Protein AF-A0A7J7EKD9-F1 (afdb_monomer_lite)

Sequence (212 aa):
MSENLDKSNINEAGKSKSNDSEQGLEDTVEGSEEALQKKIKSGSPSTQRVQRPHSSPPRFVTVEELLETAKGVTNMALAHEIVVNGNFRIKPVELPEDSLEKRVKDIVHKAFWDCLSVQLSEDPPAYDHAIRLLGEIKETLLSFLLPGHTRLRNQIREVLDLDLIKQEAEHGALDISKLAEFIIGMMGTLCAPARDEEVKKLKDIKEIVPLF

Organism: Diceros bicornis minor (NCBI:txid77932)

Secondary structure (DSSP, 8-state):
---------------------------------------------------PPPPPPPPP--HHHHHHHHHHHHHHHHHHHHHH-TT---------TT-HHHHHHHHHHHHHHHHHHHHHHSSSPP-HHHHHHHHHHHHHHHHTS-TT-HHHHHHHHHHT-HHHHHHHHHTT---HHHHHHHHHHHHHHHS-GGGHHHHHHHTT--SHHHH-

pLDDT: mean 77.13, std 23.57, range [28.72, 96.69]

Radius of gyration: 36.69 Å; chains: 1; bounding box: 91×67×100 Å

InterPro domains:
  IPR008862 T-complex 11 [PF05794] (78-211)
  IPR008862 T-complex 11 [PTHR12832] (15-212)

Foldseek 3Di:
DDDDDDDDYDDDDDDDDDDDDDDDDDDDDDDDDDDDDDDYDDDDDDDPPPPDPDDDDDDDDDPVNVVVVVVVVVVVVVVCCVVVPPPDDDDPPDDDPPDPVVVVVVVVVVVLLVVQVVQCPDVVHDCVSVLVVLVVLLVVLVVLDDPPPVVLNVVSCVLSVSVVQVVCSVVVNHDLLVSLVVSLVSCCVRDDPVCNVVSVVLNVDDDNSVSD

Structure (mmCIF, N/CA/C/O backbone):
data_AF-A0A7J7EKD9-F1
#
_entry.id   AF-A0A7J7EKD9-F1
#
loop_
_atom_site.group_PDB
_atom_site.id
_atom_site.type_symbol
_atom_site.label_atom_id
_atom_site.label_alt_id
_atom_site.label_comp_id
_atom_site.label_asym_id
_atom_site.label_entity_id
_atom_site.label_seq_id
_atom_site.pdbx_PDB_ins_code
_atom_site.Cartn_x
_atom_site.Cartn_y
_atom_site.Cartn_z
_atom_site.occupancy
_atom_site.B_iso_or_equiv
_atom_site.auth_seq_id
_atom_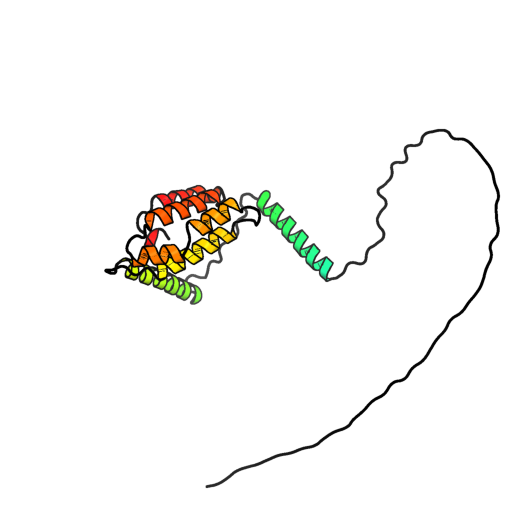site.auth_comp_id
_atom_site.auth_asym_id
_atom_site.auth_atom_id
_atom_site.pdbx_PDB_model_num
ATOM 1 N N . MET A 1 1 ? 33.365 -40.273 47.834 1.00 40.12 1 MET A N 1
ATOM 2 C CA . MET A 1 1 ? 33.999 -40.996 46.717 1.00 40.12 1 MET A CA 1
ATOM 3 C C . MET A 1 1 ? 34.045 -39.984 45.577 1.00 40.12 1 MET A C 1
ATOM 5 O O . MET A 1 1 ? 32.980 -39.648 45.086 1.00 40.12 1 MET A O 1
ATOM 9 N N . SER A 1 2 ? 35.113 -39.184 45.436 1.00 40.28 2 SER A N 1
ATOM 10 C CA . SER A 1 2 ? 36.437 -39.573 44.876 1.00 40.28 2 SER A CA 1
ATOM 11 C C . SER A 1 2 ? 36.253 -39.943 43.395 1.00 40.28 2 SER A C 1
ATOM 13 O O . SER A 1 2 ? 35.393 -40.775 43.142 1.00 40.28 2 SER A O 1
ATOM 15 N N . GLU A 1 3 ? 36.890 -39.397 42.355 1.00 37.62 3 GLU A N 1
ATOM 16 C CA . GLU A 1 3 ? 38.073 -38.551 42.064 1.00 37.62 3 GLU A CA 1
ATOM 17 C C . GLU A 1 3 ? 37.786 -37.869 40.690 1.00 37.62 3 GLU A C 1
ATOM 19 O O . GLU A 1 3 ? 37.015 -38.416 39.909 1.00 37.62 3 GLU A O 1
ATOM 24 N N . ASN A 1 4 ? 38.130 -36.616 40.358 1.00 33.62 4 ASN A N 1
ATOM 25 C CA . ASN A 1 4 ? 39.427 -35.970 40.068 1.00 33.62 4 ASN A CA 1
ATOM 26 C C . ASN A 1 4 ? 40.348 -36.628 39.015 1.00 33.62 4 ASN A C 1
ATOM 28 O O . ASN A 1 4 ? 40.820 -37.740 39.208 1.00 33.62 4 ASN A O 1
ATOM 32 N N . LEU A 1 5 ? 40.668 -35.842 37.974 1.00 41.47 5 LEU A N 1
ATOM 33 C CA . LEU A 1 5 ? 41.885 -35.802 37.131 1.00 41.47 5 LEU A CA 1
ATOM 34 C C . LEU A 1 5 ? 41.740 -34.515 36.279 1.00 41.47 5 LEU A C 1
ATOM 36 O O . LEU A 1 5 ? 40.974 -34.497 35.322 1.00 41.47 5 LEU A O 1
ATOM 40 N N . ASP A 1 6 ? 42.101 -33.322 36.768 1.00 36.47 6 ASP A N 1
ATOM 41 C CA . ASP A 1 6 ? 43.445 -32.707 36.869 1.00 36.47 6 ASP A CA 1
ATOM 42 C C . ASP A 1 6 ? 44.226 -32.742 35.534 1.00 36.47 6 ASP A C 1
ATOM 44 O O . ASP A 1 6 ? 44.535 -33.814 35.028 1.00 36.47 6 ASP A O 1
ATOM 48 N N . LYS A 1 7 ? 44.361 -31.576 34.867 1.00 40.28 7 LYS A N 1
ATOM 49 C CA . LYS A 1 7 ? 45.586 -30.728 34.769 1.00 40.28 7 LYS A CA 1
ATOM 50 C C . LYS A 1 7 ? 46.610 -31.270 33.754 1.00 40.28 7 LYS A C 1
ATOM 52 O O . LYS A 1 7 ? 46.793 -32.464 33.642 1.00 40.28 7 LYS A O 1
ATOM 57 N N . SER A 1 8 ? 47.411 -30.502 33.022 1.00 36.59 8 SER A N 1
ATOM 58 C CA . SER A 1 8 ? 47.594 -29.071 32.766 1.00 36.59 8 SER A CA 1
ATOM 59 C C . SER A 1 8 ? 48.833 -28.950 31.854 1.00 36.59 8 SER A C 1
ATOM 61 O O . SER A 1 8 ? 49.678 -29.840 31.886 1.00 36.59 8 SER A O 1
ATOM 63 N N . ASN A 1 9 ? 49.001 -27.777 31.236 1.00 32.03 9 ASN A N 1
ATOM 64 C CA . ASN A 1 9 ? 50.252 -26.996 31.192 1.00 32.03 9 ASN A CA 1
ATOM 65 C C . ASN A 1 9 ? 51.214 -26.977 29.973 1.00 32.03 9 ASN A C 1
ATOM 67 O O . ASN A 1 9 ? 51.875 -27.967 29.695 1.00 32.03 9 ASN A O 1
ATOM 71 N N . ILE A 1 10 ? 51.366 -25.726 29.465 1.00 36.59 10 ILE A N 1
ATOM 72 C CA . ILE A 1 10 ? 52.585 -24.905 29.165 1.00 36.59 10 ILE A CA 1
ATOM 73 C C . ILE A 1 10 ? 53.443 -25.439 27.963 1.00 36.59 10 ILE A C 1
ATOM 75 O O . ILE A 1 10 ? 53.332 -26.604 27.616 1.00 36.59 10 ILE A O 1
ATOM 79 N N . ASN A 1 11 ? 54.247 -24.713 27.156 1.00 31.08 11 ASN A N 1
ATOM 80 C CA . ASN A 1 11 ? 55.050 -23.479 27.267 1.00 31.08 11 ASN A CA 1
ATOM 81 C C . ASN A 1 11 ? 55.311 -22.883 25.846 1.00 31.08 11 ASN A C 1
ATOM 83 O O . ASN A 1 11 ? 55.391 -23.635 24.883 1.00 31.08 11 ASN A O 1
ATOM 87 N N . GLU A 1 12 ? 55.249 -21.558 25.639 1.00 31.33 12 GLU A N 1
ATOM 88 C CA . GLU A 1 12 ? 56.347 -20.548 25.526 1.00 31.33 12 GLU A CA 1
ATOM 89 C C . GLU A 1 12 ? 57.014 -20.294 24.146 1.00 31.33 12 GLU A C 1
ATOM 91 O O . GLU A 1 12 ? 57.675 -21.150 23.578 1.00 31.33 12 GLU A O 1
ATOM 96 N N . ALA A 1 13 ? 56.901 -19.020 23.729 1.00 31.06 13 ALA A N 1
ATOM 97 C CA . ALA A 1 13 ? 57.957 -18.035 23.410 1.00 31.06 13 ALA A CA 1
ATOM 98 C C . ALA A 1 13 ? 58.985 -18.218 22.259 1.00 31.06 13 ALA A C 1
ATOM 100 O O . ALA A 1 13 ? 59.696 -19.209 22.156 1.00 31.06 13 ALA A O 1
ATOM 101 N N . GLY A 1 14 ? 59.189 -17.115 21.508 1.00 29.94 14 GLY A N 1
ATOM 102 C CA . GLY A 1 14 ? 60.370 -16.833 20.660 1.00 29.94 14 GLY A CA 1
ATOM 103 C C . GLY A 1 14 ? 60.021 -16.040 19.381 1.00 29.94 14 GLY A C 1
ATOM 104 O O . GLY A 1 14 ? 59.579 -16.643 18.420 1.00 29.94 14 GLY A O 1
ATOM 105 N N . LYS A 1 15 ? 59.923 -14.698 19.350 1.00 31.83 15 LYS A N 1
ATOM 106 C CA . LYS A 1 15 ? 60.941 -13.611 19.309 1.00 31.83 15 LYS A CA 1
ATOM 107 C C . LYS A 1 15 ? 61.485 -13.247 17.896 1.00 31.83 15 LYS A C 1
ATOM 109 O O . LYS A 1 15 ? 62.175 -14.034 17.269 1.00 31.83 15 LYS A O 1
ATOM 114 N N . SER A 1 16 ? 61.283 -11.960 17.549 1.00 32.53 16 SER A N 1
ATOM 115 C CA . SER A 1 16 ? 62.164 -10.991 16.830 1.00 32.53 16 SER A CA 1
ATOM 116 C C . SER A 1 16 ? 62.474 -11.060 15.316 1.00 32.53 16 SER A C 1
ATOM 118 O O . SER A 1 16 ? 62.971 -12.070 14.851 1.00 32.53 16 SER A O 1
ATOM 120 N N . LYS A 1 17 ? 62.280 -9.881 14.660 1.00 33.12 17 LYS A N 1
ATOM 121 C CA . LYS A 1 17 ? 63.136 -9.055 13.734 1.00 33.12 17 LYS A CA 1
ATOM 122 C C . LYS A 1 17 ? 64.070 -9.796 12.738 1.00 33.12 17 LYS A C 1
ATOM 124 O O . LYS A 1 17 ? 64.693 -10.761 13.129 1.00 33.12 17 LYS A O 1
ATOM 129 N N . SER A 1 18 ? 64.303 -9.374 11.485 1.00 31.16 18 SER A N 1
ATOM 130 C CA . SER A 1 18 ? 64.813 -8.073 10.991 1.00 31.16 18 SER A CA 1
ATOM 131 C C . SER A 1 18 ? 64.941 -8.056 9.443 1.00 31.16 18 SER A C 1
ATOM 133 O O . SER A 1 18 ? 64.842 -9.101 8.811 1.00 31.16 18 SER A O 1
ATOM 135 N N . ASN A 1 19 ? 65.210 -6.860 8.897 1.00 30.92 19 ASN A N 1
ATOM 136 C CA . ASN A 1 19 ? 65.489 -6.446 7.504 1.00 30.92 19 ASN A CA 1
ATOM 137 C C . ASN A 1 19 ? 66.641 -7.167 6.760 1.00 30.92 19 ASN A C 1
ATOM 139 O O . ASN A 1 19 ? 67.585 -7.591 7.419 1.00 30.92 19 ASN A O 1
ATOM 143 N N . ASP A 1 20 ? 66.608 -7.123 5.415 1.00 29.02 20 ASP A N 1
ATOM 144 C CA . ASP A 1 20 ? 67.696 -6.715 4.477 1.00 29.02 20 ASP A CA 1
ATOM 145 C C . ASP A 1 20 ? 67.090 -6.637 3.044 1.00 29.02 20 ASP A C 1
ATOM 147 O O . ASP A 1 20 ? 66.303 -7.519 2.710 1.00 29.02 20 ASP A O 1
ATOM 151 N N . SER A 1 21 ? 67.133 -5.577 2.218 1.00 35.28 21 SER A N 1
ATOM 152 C CA . SER A 1 21 ? 68.174 -4.699 1.623 1.00 35.28 21 SER A CA 1
ATOM 153 C C . SER A 1 21 ? 68.573 -5.111 0.192 1.00 35.28 21 SER A C 1
ATOM 155 O O . SER A 1 21 ? 68.681 -6.295 -0.103 1.00 35.28 21 SER A O 1
ATOM 157 N N . GLU A 1 22 ? 68.864 -4.076 -0.621 1.00 34.31 22 GLU A N 1
ATOM 158 C CA . GLU A 1 22 ? 69.675 -4.058 -1.865 1.00 34.31 22 GLU A CA 1
ATOM 159 C C . GLU A 1 22 ? 68.960 -4.443 -3.181 1.00 34.31 22 GLU A C 1
ATOM 161 O O . GLU A 1 22 ? 68.153 -5.361 -3.204 1.00 34.31 22 GLU A O 1
ATOM 166 N N . GLN A 1 23 ? 69.143 -3.821 -4.355 1.00 30.64 23 GLN A N 1
ATOM 167 C CA . GLN A 1 23 ? 69.986 -2.756 -4.949 1.00 30.64 23 GLN A CA 1
ATOM 168 C C . GLN A 1 23 ? 69.248 -2.391 -6.277 1.00 30.64 23 GLN A C 1
ATOM 170 O O . GLN A 1 23 ? 68.613 -3.256 -6.872 1.00 30.64 23 GLN A O 1
ATOM 175 N N . GLY A 1 24 ? 69.113 -1.145 -6.745 1.00 28.72 24 GLY A N 1
ATOM 176 C CA . GLY A 1 24 ? 70.176 -0.277 -7.253 1.00 28.72 24 GLY A CA 1
ATOM 177 C C . GLY A 1 24 ? 70.621 -0.718 -8.653 1.00 28.72 24 GLY A C 1
ATOM 178 O O . GLY A 1 24 ? 71.345 -1.693 -8.718 1.00 28.72 24 GLY A O 1
ATOM 179 N N . LEU A 1 25 ? 70.213 -0.021 -9.726 1.00 33.25 25 LEU A N 1
ATOM 180 C CA . LEU A 1 25 ? 70.956 0.111 -10.996 1.00 33.25 25 LEU A CA 1
ATOM 181 C C . LEU A 1 25 ? 70.356 1.267 -11.824 1.00 33.25 25 LEU A C 1
ATOM 183 O O . LEU A 1 25 ? 69.291 1.150 -12.432 1.00 33.25 25 LEU A O 1
ATOM 187 N N . GLU A 1 26 ? 71.060 2.393 -11.788 1.00 31.80 26 GLU A N 1
ATOM 188 C CA . GLU A 1 26 ? 70.970 3.509 -12.726 1.00 31.80 26 GLU A CA 1
ATOM 189 C C . GLU A 1 26 ? 71.880 3.194 -13.921 1.00 31.80 26 GLU A C 1
ATOM 191 O O . GLU A 1 26 ? 72.957 2.635 -13.718 1.00 31.80 26 GLU A O 1
ATOM 196 N N . ASP A 1 27 ? 71.491 3.579 -15.139 1.00 30.27 27 ASP A N 1
ATOM 197 C CA . ASP A 1 27 ? 72.474 3.817 -16.197 1.00 30.27 27 ASP A CA 1
ATOM 198 C C . ASP A 1 27 ? 72.019 4.956 -17.124 1.00 30.27 27 ASP A C 1
ATOM 200 O O . ASP A 1 27 ? 70.930 4.963 -17.704 1.00 30.27 27 ASP A O 1
ATOM 204 N N . THR A 1 28 ? 72.882 5.961 -17.172 1.00 32.41 28 THR A N 1
ATOM 205 C CA . THR A 1 28 ? 72.884 7.216 -17.930 1.00 32.41 28 THR A CA 1
ATOM 206 C C . THR A 1 28 ? 73.384 7.021 -19.359 1.00 32.41 28 THR A C 1
ATOM 208 O O . THR A 1 28 ? 74.424 6.397 -19.503 1.00 32.41 28 THR A O 1
ATOM 211 N N . VAL A 1 29 ? 72.792 7.683 -20.371 1.00 34.22 29 VAL A N 1
ATOM 212 C CA . VAL A 1 29 ? 73.542 8.256 -21.521 1.00 34.22 29 VAL A CA 1
ATOM 213 C C . VAL A 1 29 ? 72.838 9.511 -22.075 1.00 34.22 29 VAL A C 1
ATOM 215 O O . VAL A 1 29 ? 71.636 9.520 -22.331 1.00 34.22 29 VAL A O 1
ATOM 218 N N . GLU A 1 30 ? 73.647 10.558 -22.245 1.00 30.45 30 GLU A N 1
ATOM 219 C CA . GLU A 1 30 ? 73.411 11.911 -22.768 1.00 30.45 30 GLU A CA 1
ATOM 220 C C . GLU A 1 30 ? 72.980 12.023 -24.249 1.00 30.45 30 GLU A C 1
ATOM 222 O O . GLU A 1 30 ? 73.442 11.281 -25.110 1.00 30.45 30 GLU A O 1
ATOM 227 N N . GLY A 1 31 ? 72.196 13.073 -24.543 1.00 29.14 31 GLY A N 1
ATOM 228 C CA . GLY A 1 31 ? 72.645 14.231 -25.342 1.00 29.14 31 GLY A CA 1
ATOM 229 C C . GLY A 1 31 ? 72.720 14.157 -26.879 1.00 29.14 31 GLY A C 1
ATOM 230 O O . GLY A 1 31 ? 73.654 13.597 -27.442 1.00 29.14 31 GLY A O 1
ATOM 231 N N . SER A 1 32 ? 71.844 14.912 -27.561 1.00 31.88 32 SER A N 1
ATOM 232 C CA . SER A 1 32 ? 72.237 15.845 -28.644 1.00 31.88 32 SER A CA 1
ATOM 233 C C . SER A 1 32 ? 71.064 16.712 -29.114 1.00 31.88 32 SER A C 1
ATOM 235 O O . SER A 1 32 ? 70.044 16.206 -29.581 1.00 31.88 32 SER A O 1
ATOM 237 N N . GLU A 1 33 ? 71.244 18.029 -29.015 1.00 38.91 33 GLU A N 1
ATOM 238 C CA . GLU A 1 33 ? 70.524 19.035 -29.797 1.00 38.91 33 GLU A CA 1
ATOM 239 C C . GLU A 1 33 ? 71.137 19.118 -31.202 1.00 38.91 33 GLU A C 1
ATOM 241 O O . GLU A 1 33 ? 72.357 19.113 -31.313 1.00 38.91 3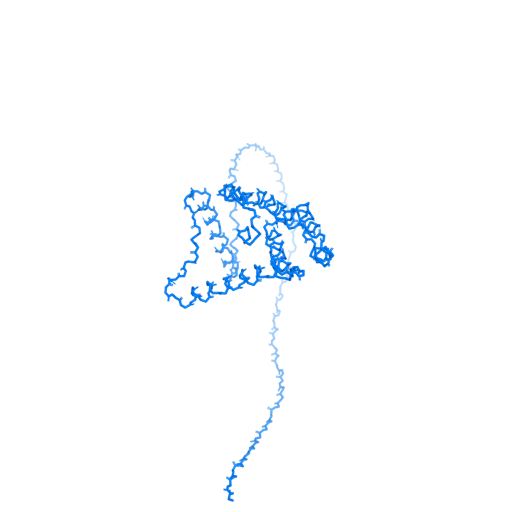3 GLU A O 1
ATOM 246 N N . GLU A 1 34 ? 70.333 19.295 -32.256 1.00 32.12 34 GLU A N 1
ATOM 247 C CA . GLU A 1 34 ? 70.726 20.169 -33.369 1.00 32.12 34 GLU A CA 1
ATOM 248 C C . GLU A 1 34 ? 69.546 20.563 -34.270 1.00 32.12 34 GLU A C 1
ATOM 250 O O . GLU A 1 34 ? 68.492 19.929 -34.329 1.00 32.12 34 GLU A O 1
ATOM 255 N N . ALA A 1 35 ? 69.735 21.701 -34.926 1.00 33.25 35 ALA A N 1
ATOM 256 C CA . ALA A 1 35 ? 68.723 22.613 -35.413 1.00 33.25 35 ALA A CA 1
ATOM 257 C C . ALA A 1 35 ? 68.423 22.494 -36.925 1.00 33.25 35 ALA A C 1
ATOM 259 O O . ALA A 1 35 ? 69.280 22.139 -37.723 1.00 33.25 35 ALA A O 1
ATOM 260 N N . LEU A 1 36 ? 67.216 22.948 -37.299 1.00 38.25 36 LEU A N 1
ATOM 261 C CA . LEU A 1 36 ? 66.836 23.666 -38.536 1.00 38.25 36 LEU A CA 1
ATOM 262 C C . LEU A 1 36 ? 67.214 23.091 -39.924 1.00 38.25 36 LEU A C 1
ATOM 264 O O . LEU A 1 36 ? 68.364 23.158 -40.334 1.00 38.25 36 LEU A O 1
ATOM 268 N N . GLN A 1 37 ? 66.195 22.821 -40.760 1.00 33.53 37 GLN A N 1
ATOM 269 C CA . GLN A 1 37 ? 66.035 23.355 -42.140 1.00 33.53 37 GLN A CA 1
ATOM 270 C C . GLN A 1 37 ? 64.703 22.848 -42.752 1.00 33.53 37 GLN A C 1
ATOM 272 O O . GLN A 1 37 ? 64.436 21.658 -42.741 1.00 33.53 37 GLN A O 1
ATOM 277 N N . LYS A 1 38 ? 63.709 23.673 -43.118 1.00 40.53 38 LYS A N 1
ATOM 278 C CA . LYS A 1 38 ? 63.562 24.660 -44.217 1.00 40.53 38 LYS A CA 1
ATOM 279 C C . LYS A 1 38 ? 62.709 24.092 -45.379 1.00 40.53 38 LYS A C 1
ATOM 281 O O . LYS A 1 38 ? 63.127 23.188 -46.082 1.00 40.53 38 LYS A O 1
ATOM 286 N N . LYS A 1 39 ? 61.618 24.821 -45.674 1.00 37.00 39 LYS A N 1
ATOM 287 C CA . LYS A 1 39 ? 61.118 25.222 -47.015 1.00 37.00 39 LYS A CA 1
ATOM 288 C C . LYS A 1 39 ? 59.866 24.533 -47.641 1.00 37.00 39 LYS A C 1
ATOM 290 O O . LYS A 1 39 ? 59.976 23.577 -48.382 1.00 37.00 39 LYS A O 1
ATOM 295 N N . ILE A 1 40 ? 58.725 25.238 -47.510 1.00 36.53 40 ILE A N 1
ATOM 296 C CA . ILE A 1 40 ? 57.901 25.850 -48.595 1.00 36.53 40 ILE A CA 1
ATOM 297 C C . ILE A 1 40 ? 56.933 24.992 -49.470 1.00 36.53 40 ILE A C 1
ATOM 299 O O . ILE A 1 40 ? 57.352 24.252 -50.346 1.00 36.53 40 ILE A O 1
ATOM 303 N N . LYS A 1 41 ? 55.644 25.388 -49.355 1.00 39.28 41 LYS A N 1
ATOM 304 C CA . LYS A 1 41 ? 54.602 25.724 -50.375 1.00 39.28 41 LYS A CA 1
ATOM 305 C C . LYS A 1 41 ? 53.457 24.764 -50.763 1.00 39.28 41 LYS A C 1
ATOM 307 O O . LYS A 1 41 ? 53.651 23.691 -51.308 1.00 39.28 41 LYS A O 1
ATOM 312 N N . SER A 1 42 ? 52.280 25.406 -50.678 1.00 34.41 42 SER A N 1
ATOM 313 C CA . SER A 1 42 ? 51.151 25.515 -51.628 1.00 34.41 42 SER A CA 1
ATOM 314 C C . SER A 1 42 ? 50.242 24.312 -51.861 1.00 34.41 42 SER A C 1
ATOM 316 O O . SER A 1 42 ? 50.679 23.248 -52.274 1.00 34.41 42 SER A O 1
ATOM 318 N N . GLY A 1 43 ? 48.947 24.543 -51.632 1.00 38.12 43 GLY A N 1
ATOM 319 C CA . GLY A 1 43 ? 47.895 23.538 -51.680 1.00 38.12 43 GLY A CA 1
ATOM 320 C C . GLY A 1 43 ? 47.254 23.264 -53.040 1.00 38.12 43 GLY A C 1
ATOM 321 O O . GLY A 1 43 ? 47.464 23.964 -54.026 1.00 38.12 43 GLY A O 1
ATOM 322 N N . SER A 1 44 ? 46.392 22.248 -53.021 1.00 38.91 44 SER A N 1
ATOM 323 C CA . SER A 1 44 ? 45.146 22.144 -53.787 1.00 38.91 44 SER A CA 1
ATOM 324 C C . SER A 1 44 ? 44.207 21.129 -53.107 1.00 38.91 44 SER A C 1
ATOM 326 O O . SER A 1 44 ? 44.683 20.319 -52.307 1.00 38.91 44 SER A O 1
ATOM 328 N N . PRO A 1 45 ? 42.885 21.203 -53.349 1.00 52.72 45 PRO A N 1
ATOM 329 C CA . PRO A 1 45 ? 41.870 20.559 -52.524 1.00 52.72 45 PRO A CA 1
ATOM 330 C C . PRO A 1 45 ? 41.491 19.153 -53.015 1.00 52.72 45 PRO A C 1
ATOM 332 O O . PRO A 1 45 ? 41.628 18.822 -54.186 1.00 52.72 45 PRO A O 1
ATOM 335 N N . SER A 1 46 ? 40.875 18.395 -52.105 1.00 46.75 46 SER A N 1
ATOM 336 C CA . SER A 1 46 ? 40.068 17.190 -52.347 1.00 46.75 46 SER A CA 1
ATOM 337 C C . SER A 1 46 ? 40.802 15.858 -52.545 1.00 46.75 46 SER A C 1
ATOM 339 O O . SER A 1 46 ? 41.236 15.495 -53.630 1.00 46.75 46 SER A O 1
ATOM 341 N N . THR A 1 47 ? 40.781 15.046 -51.489 1.00 45.84 47 THR A N 1
ATOM 342 C CA . THR A 1 47 ? 40.034 13.779 -51.514 1.00 45.84 47 THR A CA 1
ATOM 343 C C . THR A 1 47 ? 39.357 13.630 -50.155 1.00 45.84 47 THR A C 1
ATOM 345 O O . THR A 1 47 ? 39.996 13.733 -49.108 1.00 45.84 47 THR A O 1
ATOM 348 N N . GLN A 1 48 ? 38.037 13.462 -50.153 1.00 56.41 48 GLN A N 1
ATOM 349 C CA . GLN A 1 48 ? 37.246 13.247 -48.947 1.00 56.41 48 GLN A CA 1
ATOM 350 C C . GLN A 1 48 ? 37.622 11.869 -48.382 1.00 56.41 48 GLN A C 1
ATOM 352 O O . GLN A 1 48 ? 37.083 10.835 -48.769 1.00 56.41 48 GLN A O 1
ATOM 357 N N . ARG A 1 49 ? 38.637 11.844 -47.513 1.00 53.97 49 ARG A N 1
ATOM 358 C CA . ARG A 1 49 ? 39.043 10.653 -46.771 1.00 53.97 49 ARG A CA 1
ATOM 359 C C . ARG A 1 49 ? 37.903 10.330 -45.815 1.00 53.97 49 ARG A C 1
ATOM 361 O O . ARG A 1 49 ? 37.758 10.996 -44.794 1.00 53.97 49 ARG A O 1
ATOM 368 N N . VAL A 1 50 ? 37.092 9.333 -46.163 1.00 59.62 50 VAL A N 1
ATOM 369 C CA . VAL A 1 50 ? 36.159 8.684 -45.236 1.00 59.62 50 VAL A CA 1
ATOM 370 C C . VAL A 1 50 ? 36.983 8.281 -44.014 1.00 59.62 50 VAL A C 1
ATOM 372 O O . VAL A 1 50 ? 37.790 7.348 -44.080 1.00 59.62 50 VAL A O 1
ATOM 375 N N . GLN A 1 51 ? 36.869 9.048 -42.928 1.00 58.38 51 GLN A N 1
ATOM 376 C CA . GLN A 1 51 ? 37.492 8.693 -41.665 1.00 58.38 51 GLN A CA 1
ATOM 377 C C . GLN A 1 51 ? 36.760 7.455 -41.165 1.00 58.38 51 GLN A C 1
ATOM 379 O O . GLN A 1 51 ? 35.616 7.522 -40.724 1.00 58.38 51 GLN A O 1
ATOM 384 N N . ARG A 1 52 ? 37.406 6.296 -41.301 1.00 64.12 52 ARG A N 1
ATOM 385 C CA . ARG A 1 52 ? 36.983 5.105 -40.569 1.00 64.12 52 ARG A CA 1
ATOM 386 C C . ARG A 1 52 ? 37.128 5.443 -39.083 1.00 64.12 52 ARG A C 1
ATOM 388 O O . ARG A 1 52 ? 38.162 6.019 -38.735 1.00 64.12 52 ARG A O 1
ATOM 395 N N . PRO A 1 53 ? 36.147 5.121 -38.225 1.00 65.75 53 PRO A N 1
ATOM 396 C CA . PRO A 1 53 ? 36.306 5.331 -36.796 1.00 65.75 53 PRO A CA 1
ATOM 397 C C . PRO A 1 53 ? 37.581 4.610 -36.352 1.00 65.75 53 PRO A C 1
ATOM 399 O O . PRO A 1 53 ? 37.762 3.418 -36.606 1.00 65.75 53 PRO A O 1
ATOM 402 N N . HIS A 1 54 ? 38.512 5.374 -35.787 1.00 66.38 54 HIS A N 1
ATOM 403 C CA . HIS A 1 54 ? 39.745 4.833 -35.243 1.00 66.38 54 HIS A CA 1
ATOM 404 C C . HIS A 1 54 ? 39.368 3.892 -34.097 1.00 66.38 54 HIS A C 1
ATOM 406 O O . HIS A 1 54 ? 38.695 4.309 -33.156 1.00 66.38 54 HIS A O 1
ATOM 412 N N . SER A 1 55 ? 39.762 2.620 -34.195 1.00 71.00 55 SER A N 1
ATOM 413 C CA . SER A 1 55 ? 39.590 1.672 -33.094 1.00 71.00 55 SER A CA 1
ATOM 414 C C . SER A 1 55 ? 40.391 2.180 -31.899 1.00 71.00 55 SER A C 1
ATOM 416 O O . SER A 1 55 ? 41.578 2.485 -32.040 1.00 71.00 55 SER A O 1
ATOM 418 N N . SER A 1 56 ? 39.747 2.293 -30.739 1.00 77.44 56 SER A N 1
ATOM 419 C CA . SER A 1 56 ? 40.442 2.616 -29.498 1.00 77.44 56 SER A CA 1
ATOM 420 C C . SER A 1 56 ? 41.461 1.514 -29.161 1.00 77.44 56 SER A C 1
ATOM 422 O O . SER A 1 56 ? 41.248 0.349 -29.519 1.00 77.44 56 SER A O 1
ATOM 424 N N . PRO A 1 57 ? 42.583 1.858 -28.501 1.00 81.31 57 PRO A N 1
ATOM 425 C CA . PRO A 1 57 ? 43.548 0.871 -28.024 1.00 81.31 57 PRO A CA 1
ATOM 426 C C . PRO A 1 57 ? 42.887 -0.169 -27.097 1.00 81.31 57 PRO A C 1
ATOM 428 O O . PRO A 1 57 ? 41.966 0.197 -26.360 1.00 81.31 57 PRO A O 1
ATOM 431 N N . PRO A 1 58 ? 43.347 -1.439 -27.085 1.00 78.56 58 PRO A N 1
ATOM 432 C CA . PRO A 1 58 ? 42.805 -2.467 -26.200 1.00 78.56 58 PRO A CA 1
ATOM 433 C C . PRO A 1 58 ? 42.931 -2.039 -24.735 1.00 78.56 58 PRO A C 1
ATOM 435 O O . PRO A 1 58 ? 44.029 -1.745 -24.262 1.00 78.56 58 PRO A O 1
ATOM 438 N N . ARG A 1 59 ? 41.806 -2.001 -24.016 1.00 81.75 59 ARG A N 1
ATOM 439 C CA . ARG A 1 59 ? 41.768 -1.706 -22.581 1.00 81.75 59 ARG A CA 1
ATOM 440 C C . ARG A 1 59 ? 41.622 -3.018 -21.820 1.00 81.75 59 ARG A C 1
ATOM 442 O O . ARG A 1 59 ? 40.730 -3.804 -22.131 1.00 81.75 59 ARG A O 1
ATOM 449 N N . PHE A 1 60 ? 42.486 -3.256 -20.839 1.00 83.62 60 PHE A N 1
ATOM 450 C CA . PHE A 1 60 ? 42.323 -4.391 -19.935 1.00 83.62 60 PHE A CA 1
ATOM 451 C C . PHE A 1 60 ? 41.091 -4.159 -19.055 1.00 83.62 60 PHE A C 1
ATOM 453 O O . PHE A 1 60 ? 40.915 -3.070 -18.509 1.00 83.62 60 PHE A O 1
ATOM 460 N N . VAL A 1 61 ? 40.241 -5.180 -18.964 1.00 86.50 61 VAL A N 1
ATOM 461 C CA . VAL A 1 61 ? 38.972 -5.163 -18.227 1.00 86.50 61 VAL A CA 1
ATOM 462 C C . VAL A 1 61 ? 39.154 -5.975 -16.952 1.00 86.50 61 VAL A C 1
ATOM 464 O O . VAL A 1 61 ? 39.768 -7.043 -16.981 1.00 86.50 61 VAL A O 1
ATOM 467 N N . THR A 1 62 ? 38.643 -5.480 -15.828 1.00 93.06 62 THR A N 1
ATOM 468 C CA . THR A 1 62 ? 38.681 -6.240 -14.568 1.00 93.06 62 THR A CA 1
ATOM 469 C C . THR A 1 62 ? 37.573 -7.296 -14.529 1.00 93.06 62 THR A C 1
ATOM 471 O O . THR A 1 62 ? 36.569 -7.181 -15.231 1.00 93.06 62 THR A O 1
ATOM 474 N N . VAL A 1 63 ? 37.724 -8.326 -13.687 1.00 92.31 63 VAL A N 1
ATOM 475 C CA . VAL A 1 63 ? 36.667 -9.336 -13.479 1.00 92.31 63 VAL A CA 1
ATOM 476 C C . VAL A 1 63 ? 35.384 -8.698 -12.931 1.00 92.31 63 VAL A C 1
ATOM 478 O O . VAL A 1 63 ? 34.295 -9.082 -13.344 1.00 92.31 63 VAL A O 1
ATOM 481 N N . GLU A 1 64 ? 35.506 -7.689 -12.064 1.00 93.69 64 GLU A N 1
ATOM 482 C CA . GLU A 1 64 ? 34.363 -6.936 -11.532 1.00 93.69 64 GLU A CA 1
ATOM 483 C C . GLU A 1 64 ? 33.616 -6.184 -12.643 1.00 93.69 64 GLU A C 1
ATOM 485 O O . GLU A 1 64 ? 32.400 -6.290 -12.766 1.00 93.69 64 GLU A O 1
ATOM 490 N N . GLU A 1 65 ? 34.350 -5.489 -13.518 1.00 91.56 65 GLU A N 1
ATOM 491 C CA . GLU A 1 65 ? 33.781 -4.776 -14.670 1.00 91.56 65 GLU A CA 1
ATOM 492 C C . GLU A 1 65 ? 33.104 -5.745 -15.654 1.00 91.56 65 GLU A C 1
ATOM 494 O O . GLU A 1 65 ? 32.045 -5.430 -16.199 1.00 91.56 65 GLU A O 1
ATOM 499 N N . LEU A 1 66 ? 33.650 -6.955 -15.834 1.00 92.62 66 LEU A N 1
ATOM 500 C CA . LEU A 1 66 ? 33.013 -8.016 -16.621 1.00 92.62 66 LEU A CA 1
ATOM 501 C C . LEU A 1 66 ? 31.716 -8.522 -15.979 1.00 92.62 66 LEU A C 1
ATOM 503 O O . LEU A 1 66 ? 30.723 -8.693 -16.686 1.00 92.62 66 LEU A O 1
ATOM 507 N N . LEU A 1 67 ? 31.702 -8.750 -14.663 1.00 93.75 67 LEU A N 1
ATOM 508 C CA . LEU A 1 67 ? 30.510 -9.201 -13.944 1.00 93.75 67 LEU A CA 1
ATOM 509 C C . LEU A 1 67 ? 29.404 -8.139 -13.975 1.00 93.75 67 LEU A C 1
ATOM 511 O O . LEU A 1 67 ? 28.247 -8.466 -14.238 1.00 93.75 67 LEU A O 1
ATOM 515 N N . GLU A 1 68 ? 29.751 -6.871 -13.759 1.00 94.06 68 GLU A N 1
ATOM 516 C CA . GLU A 1 68 ? 28.796 -5.763 -13.822 1.00 94.06 68 GLU A CA 1
ATOM 517 C C . GLU A 1 68 ? 28.254 -5.569 -15.244 1.00 94.06 68 GLU A C 1
ATOM 519 O O . GLU A 1 68 ? 27.049 -5.403 -15.442 1.00 94.06 68 GLU A O 1
ATOM 524 N N . THR A 1 69 ? 29.112 -5.713 -16.259 1.00 92.25 69 THR A N 1
ATOM 525 C CA . THR A 1 69 ? 28.681 -5.711 -17.665 1.00 92.25 69 THR A CA 1
ATOM 526 C C . THR A 1 69 ? 27.739 -6.878 -17.957 1.00 92.25 69 THR A C 1
ATOM 528 O O . THR A 1 69 ? 26.713 -6.680 -18.606 1.00 92.25 69 THR A O 1
ATOM 531 N N . ALA A 1 70 ? 28.030 -8.083 -17.456 1.00 93.19 70 ALA A N 1
ATOM 532 C CA . ALA A 1 70 ? 27.165 -9.246 -17.634 1.00 93.19 70 ALA A CA 1
ATOM 533 C C . ALA A 1 70 ? 25.776 -9.015 -17.018 1.00 93.19 70 ALA A C 1
ATOM 535 O O . ALA A 1 70 ? 24.773 -9.251 -17.693 1.00 93.19 70 ALA A O 1
ATOM 536 N N . LYS A 1 71 ? 25.704 -8.467 -15.794 1.00 93.44 71 LYS A N 1
ATOM 537 C CA . LYS A 1 71 ? 24.432 -8.055 -15.171 1.00 93.44 71 LYS A CA 1
ATOM 538 C C . LYS A 1 71 ? 23.699 -7.020 -16.025 1.00 93.44 71 LYS A C 1
ATOM 540 O O . LYS A 1 71 ? 22.503 -7.165 -16.283 1.00 93.44 71 LYS A O 1
ATOM 545 N N . GLY A 1 72 ? 24.413 -6.003 -16.510 1.00 93.38 72 GLY A N 1
ATOM 546 C CA . GLY A 1 72 ? 23.862 -4.974 -17.391 1.00 93.38 72 GLY A CA 1
ATOM 547 C C . GLY A 1 72 ? 23.240 -5.562 -18.659 1.00 93.38 72 GLY A C 1
ATOM 548 O O . GLY A 1 72 ? 22.094 -5.25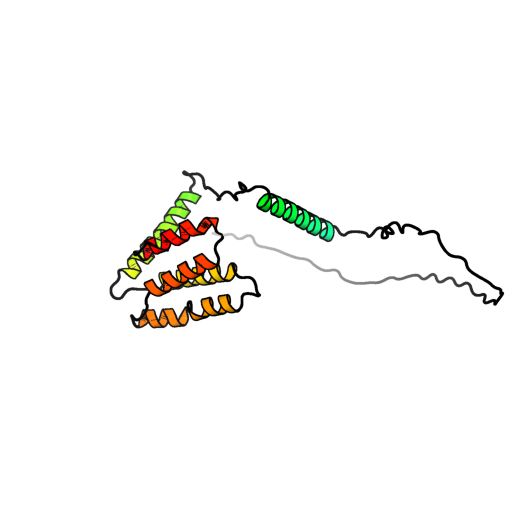4 -18.982 1.00 93.38 72 GLY A O 1
ATOM 549 N N . VAL A 1 73 ? 23.945 -6.474 -19.336 1.00 94.56 73 VAL A N 1
ATOM 550 C CA . VAL A 1 73 ? 23.447 -7.163 -20.538 1.00 94.56 73 VAL A CA 1
ATOM 551 C C . VAL A 1 73 ? 22.223 -8.021 -20.219 1.00 94.56 73 VAL A C 1
ATOM 553 O O . VAL A 1 73 ? 21.244 -7.967 -20.963 1.00 94.56 73 VAL A O 1
ATOM 556 N N . THR A 1 74 ? 22.220 -8.759 -19.104 1.00 93.12 74 THR A N 1
ATOM 557 C CA . THR A 1 74 ? 21.039 -9.540 -18.696 1.00 93.12 74 THR A CA 1
ATOM 558 C C . THR A 1 74 ? 19.831 -8.655 -18.400 1.00 93.12 74 THR A C 1
ATOM 560 O O . THR A 1 74 ? 18.725 -8.984 -18.819 1.00 93.12 74 THR A O 1
ATOM 563 N N . ASN A 1 75 ? 20.032 -7.497 -17.762 1.00 93.38 75 ASN A N 1
ATOM 564 C CA . ASN A 1 75 ? 18.960 -6.541 -17.487 1.00 93.38 75 ASN A CA 1
ATOM 565 C C . ASN A 1 75 ? 18.404 -5.930 -18.778 1.00 93.38 75 ASN A C 1
ATOM 567 O O . ASN A 1 75 ? 17.197 -5.736 -18.889 1.00 93.38 75 ASN A O 1
ATOM 571 N N . MET A 1 76 ? 19.259 -5.660 -19.768 1.00 93.19 76 MET A N 1
ATOM 572 C CA . MET A 1 76 ? 18.827 -5.174 -21.082 1.00 93.19 76 MET A CA 1
ATOM 573 C C . MET A 1 76 ? 18.054 -6.232 -21.866 1.00 93.19 76 MET A C 1
ATOM 575 O O . MET A 1 76 ? 17.015 -5.915 -22.442 1.00 93.19 76 MET A O 1
ATOM 579 N N . ALA A 1 77 ? 18.507 -7.489 -21.846 1.00 93.00 77 ALA A N 1
ATOM 580 C CA . ALA A 1 77 ? 17.769 -8.598 -22.443 1.00 93.00 77 ALA A CA 1
ATOM 581 C C . ALA A 1 77 ? 16.402 -8.784 -21.765 1.00 93.00 77 ALA A C 1
ATOM 583 O O . ALA A 1 77 ? 15.389 -8.912 -22.443 1.00 93.00 77 ALA A O 1
ATOM 584 N N . LEU A 1 78 ? 16.348 -8.712 -20.433 1.00 92.12 78 LEU A N 1
ATOM 585 C CA . LEU A 1 78 ? 15.094 -8.793 -19.687 1.00 92.12 78 LEU A CA 1
ATOM 586 C C . LEU A 1 78 ? 14.154 -7.622 -20.007 1.00 92.12 78 LEU A C 1
ATOM 588 O O . LEU A 1 78 ? 12.968 -7.837 -20.234 1.00 92.12 78 LEU A O 1
ATOM 592 N N . ALA A 1 79 ? 14.667 -6.390 -20.057 1.00 92.44 79 ALA A N 1
ATOM 593 C CA . ALA A 1 79 ? 13.877 -5.220 -20.432 1.00 92.44 79 ALA A CA 1
ATOM 594 C C . ALA A 1 79 ? 13.304 -5.359 -21.852 1.00 92.44 79 ALA A C 1
ATOM 596 O O . ALA A 1 79 ? 12.139 -5.035 -22.075 1.00 92.44 79 ALA A O 1
ATOM 597 N N . HIS A 1 80 ? 14.093 -5.891 -22.791 1.00 92.75 80 HIS A N 1
ATOM 598 C CA . HIS A 1 80 ? 13.622 -6.224 -24.134 1.00 92.75 80 HIS A CA 1
ATOM 599 C C . HIS A 1 80 ? 12.480 -7.246 -24.095 1.00 92.75 80 HIS A C 1
ATOM 601 O O . HIS A 1 80 ? 11.445 -7.004 -24.708 1.00 92.75 80 HIS A O 1
ATOM 607 N N . GLU A 1 81 ? 12.615 -8.341 -23.341 1.00 91.19 81 GLU A N 1
ATOM 608 C CA . GLU A 1 81 ? 11.546 -9.340 -23.200 1.00 91.19 81 GLU A CA 1
ATOM 609 C C . GLU A 1 81 ? 10.264 -8.744 -22.610 1.00 91.19 81 GLU A C 1
ATOM 611 O O . GLU A 1 81 ? 9.181 -8.995 -23.132 1.00 91.19 81 GLU A O 1
ATOM 616 N N . ILE A 1 82 ? 10.375 -7.904 -21.575 1.00 89.50 82 ILE A N 1
ATOM 617 C CA . ILE A 1 82 ? 9.225 -7.225 -20.957 1.00 89.50 82 ILE A CA 1
ATOM 618 C C . ILE A 1 82 ? 8.486 -6.342 -21.975 1.00 89.50 82 ILE A C 1
ATOM 620 O O . ILE A 1 82 ? 7.260 -6.264 -21.945 1.00 89.50 82 ILE A O 1
ATOM 624 N N . VAL A 1 83 ? 9.216 -5.668 -22.869 1.00 89.00 83 VAL A N 1
ATOM 625 C CA . VAL A 1 83 ? 8.635 -4.742 -23.856 1.00 89.00 83 VAL A CA 1
ATOM 626 C C . VAL A 1 83 ? 8.089 -5.473 -25.085 1.00 89.00 83 VAL A C 1
ATOM 628 O O . VAL A 1 83 ? 7.038 -5.099 -25.602 1.00 89.00 83 VAL A O 1
ATOM 631 N N . VAL A 1 84 ? 8.795 -6.492 -25.578 1.00 92.94 84 VAL A N 1
ATOM 632 C CA . VAL A 1 84 ? 8.466 -7.176 -26.838 1.00 92.94 84 VAL A CA 1
ATOM 633 C C . VAL A 1 84 ? 7.431 -8.278 -26.634 1.00 92.94 84 VAL A C 1
ATOM 635 O O . VAL A 1 84 ? 6.545 -8.457 -27.471 1.00 92.94 84 VAL A O 1
ATOM 638 N N . ASN A 1 85 ? 7.506 -9.014 -25.525 1.00 90.12 85 ASN A N 1
ATOM 639 C CA . ASN A 1 85 ? 6.587 -10.102 -25.233 1.00 90.12 85 ASN A CA 1
ATOM 640 C C . ASN A 1 85 ? 5.457 -9.624 -24.313 1.00 90.12 85 ASN A C 1
ATOM 642 O O . ASN A 1 85 ? 5.561 -9.679 -23.091 1.00 90.12 85 ASN A O 1
ATOM 646 N N . GLY A 1 86 ? 4.321 -9.242 -24.901 1.00 83.50 86 GLY A N 1
ATOM 647 C CA . GLY A 1 86 ? 3.128 -8.831 -24.144 1.00 83.50 86 GLY A CA 1
ATOM 648 C C . GLY A 1 86 ? 2.529 -9.917 -23.234 1.00 83.50 86 GLY A C 1
ATOM 649 O O . GLY A 1 86 ? 1.696 -9.615 -22.383 1.00 83.50 86 GLY A O 1
ATOM 650 N N . ASN A 1 87 ? 2.957 -11.176 -23.381 1.00 86.69 87 ASN A N 1
ATOM 651 C CA . ASN A 1 87 ? 2.574 -12.280 -22.500 1.00 86.69 87 ASN A CA 1
ATOM 652 C C . ASN A 1 87 ? 3.616 -12.563 -21.410 1.00 86.69 87 ASN A C 1
ATOM 654 O O . ASN A 1 87 ? 3.442 -13.511 -20.641 1.00 86.69 87 ASN A O 1
ATOM 658 N N . PHE A 1 88 ? 4.697 -11.782 -21.334 1.00 86.69 88 PHE A N 1
ATOM 659 C CA . PHE A 1 88 ? 5.687 -11.927 -20.281 1.00 86.69 88 PHE A CA 1
ATOM 660 C C . PHE A 1 88 ? 5.032 -11.688 -18.917 1.00 86.69 88 PHE A C 1
ATOM 662 O O . PHE A 1 88 ? 4.410 -10.655 -18.667 1.00 86.69 88 PHE A O 1
ATOM 669 N N . ARG A 1 89 ? 5.158 -12.669 -18.022 1.00 82.75 89 ARG A N 1
ATOM 670 C CA . ARG A 1 89 ? 4.623 -12.609 -16.660 1.00 82.75 89 ARG A CA 1
ATOM 671 C C . ARG A 1 89 ? 5.634 -13.200 -15.697 1.00 82.75 89 ARG A C 1
ATOM 673 O O . ARG A 1 89 ? 6.119 -14.312 -15.905 1.00 82.75 89 ARG A O 1
ATOM 680 N N . ILE A 1 90 ? 5.900 -12.481 -14.613 1.00 83.69 90 ILE A N 1
ATOM 681 C CA . ILE A 1 90 ? 6.609 -13.038 -13.463 1.00 83.69 90 ILE A CA 1
ATOM 682 C C . ILE A 1 90 ? 5.607 -13.932 -12.737 1.00 83.69 90 ILE A C 1
ATOM 684 O O . ILE A 1 90 ? 4.568 -13.457 -12.279 1.00 83.69 90 ILE A O 1
ATOM 688 N N . LYS A 1 91 ? 5.880 -15.238 -12.695 1.00 82.12 91 LYS A N 1
ATOM 689 C CA . LYS A 1 91 ? 5.007 -16.180 -11.994 1.00 82.12 91 LYS A CA 1
ATOM 690 C C . LYS A 1 91 ? 5.139 -15.961 -10.485 1.00 82.12 91 LYS A C 1
ATOM 692 O O . LYS A 1 91 ? 6.272 -15.889 -10.002 1.00 82.12 91 LYS A O 1
ATOM 697 N N . PRO A 1 92 ? 4.023 -15.869 -9.746 1.00 81.44 92 PRO A N 1
ATOM 698 C CA . PRO A 1 92 ? 4.064 -15.909 -8.294 1.00 81.44 92 PRO A CA 1
ATOM 699 C C . PRO A 1 92 ? 4.772 -17.178 -7.817 1.00 81.44 92 PRO A C 1
ATOM 701 O O . PRO A 1 92 ? 4.710 -18.222 -8.470 1.00 81.44 92 PRO A O 1
ATOM 704 N N . VAL A 1 93 ? 5.430 -17.095 -6.664 1.00 82.75 93 VAL A N 1
ATOM 705 C CA . VAL A 1 93 ? 5.937 -18.288 -5.982 1.00 82.75 93 VAL A CA 1
ATOM 706 C C . VAL A 1 93 ? 4.732 -19.040 -5.421 1.00 82.75 93 VAL A C 1
ATOM 708 O O . VAL A 1 93 ? 4.151 -18.642 -4.411 1.00 82.75 93 VAL A O 1
ATOM 711 N N . GLU A 1 94 ? 4.327 -20.103 -6.108 1.00 81.88 94 GLU A N 1
ATOM 712 C CA . GLU A 1 94 ? 3.268 -21.000 -5.658 1.00 81.88 94 GLU A CA 1
ATOM 713 C C . GLU A 1 94 ? 3.878 -22.086 -4.771 1.00 81.88 94 GLU A C 1
ATOM 715 O O . GLU A 1 94 ? 4.667 -22.919 -5.222 1.00 81.88 94 GLU A O 1
ATOM 720 N N . LEU A 1 95 ? 3.533 -22.054 -3.483 1.00 85.00 95 LEU A N 1
ATOM 721 C CA . LEU A 1 95 ? 3.918 -23.104 -2.547 1.00 85.00 95 LEU A CA 1
ATOM 722 C C . LEU A 1 95 ? 3.044 -24.348 -2.784 1.00 85.00 95 LEU A C 1
ATOM 724 O O . LEU A 1 95 ? 1.834 -24.197 -2.989 1.00 85.00 95 LEU A O 1
ATOM 728 N N . PRO A 1 96 ? 3.604 -25.572 -2.713 1.00 89.38 96 PRO A N 1
ATOM 729 C CA . PRO A 1 96 ? 2.823 -26.798 -2.853 1.00 89.38 96 PRO A CA 1
ATOM 730 C C . PRO A 1 96 ? 1.676 -26.854 -1.837 1.00 89.38 96 PRO A C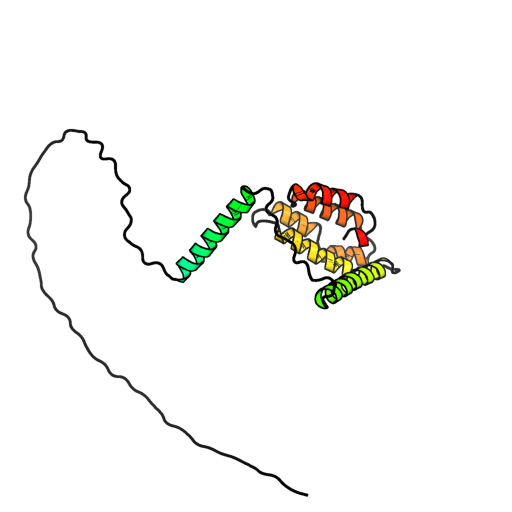 1
ATOM 732 O O . PRO A 1 96 ? 1.862 -26.471 -0.678 1.00 89.38 96 PRO A O 1
ATOM 735 N N . GLU A 1 97 ? 0.501 -27.341 -2.252 1.00 81.19 97 GLU A N 1
ATOM 736 C CA . GLU A 1 97 ? -0.722 -27.280 -1.434 1.00 81.19 97 GLU A CA 1
ATOM 737 C C . GLU A 1 97 ? -0.593 -27.989 -0.084 1.00 81.19 97 GLU A C 1
ATOM 739 O O . GLU A 1 97 ? -1.030 -27.457 0.933 1.00 81.19 97 GLU A O 1
ATOM 744 N N . ASP A 1 98 ? 0.103 -29.123 -0.066 1.00 84.62 98 ASP A N 1
ATOM 745 C CA . ASP A 1 98 ? 0.333 -29.925 1.136 1.00 84.62 98 ASP A CA 1
ATOM 746 C C . ASP A 1 98 ? 1.637 -29.568 1.867 1.00 84.62 98 ASP A C 1
ATOM 748 O O . ASP A 1 98 ? 2.063 -30.275 2.784 1.00 84.62 98 ASP A O 1
ATOM 752 N N . SER A 1 99 ? 2.308 -28.479 1.476 1.00 92.88 99 SER A N 1
ATOM 753 C CA . SER A 1 99 ? 3.534 -28.057 2.153 1.00 92.88 99 SER A CA 1
ATOM 754 C C . SER A 1 99 ? 3.236 -27.484 3.540 1.00 92.88 99 SER A C 1
ATOM 756 O O . SER A 1 99 ? 2.291 -26.716 3.749 1.00 92.88 99 SER A O 1
ATOM 758 N N . LEU A 1 100 ? 4.100 -27.818 4.504 1.00 93.12 100 LEU A N 1
ATOM 759 C CA . LEU A 1 100 ? 4.072 -27.200 5.829 1.00 93.12 100 LEU A CA 1
ATOM 760 C C . LEU A 1 100 ? 4.210 -25.675 5.725 1.00 93.12 100 LEU A C 1
ATOM 762 O O . LEU A 1 100 ? 3.535 -24.952 6.447 1.00 93.12 100 LEU A O 1
ATOM 766 N N . GLU A 1 101 ? 5.044 -25.197 4.801 1.00 92.56 101 GLU A N 1
ATOM 767 C CA . GLU A 1 101 ? 5.276 -23.772 4.567 1.00 92.56 101 GLU A CA 1
ATOM 768 C C . GLU A 1 101 ? 3.992 -23.031 4.173 1.00 92.56 101 GLU A C 1
ATOM 770 O O . GLU A 1 101 ? 3.666 -22.019 4.795 1.00 92.56 101 GLU A O 1
ATOM 775 N N . LYS A 1 102 ? 3.215 -23.562 3.213 1.00 92.31 102 LYS A N 1
ATOM 776 C CA . LYS A 1 102 ? 1.923 -22.973 2.821 1.00 92.31 102 LYS A CA 1
ATOM 777 C C . LYS A 1 102 ? 0.962 -22.931 4.004 1.00 92.31 102 LYS A C 1
ATOM 779 O O . LYS A 1 102 ? 0.404 -21.881 4.299 1.00 92.31 102 LYS A O 1
ATOM 784 N N . ARG A 1 103 ? 0.839 -24.038 4.745 1.00 93.31 103 ARG A N 1
ATOM 785 C CA . ARG A 1 103 ? -0.026 -24.101 5.933 1.00 93.31 103 ARG A CA 1
ATOM 786 C C . ARG A 1 103 ? 0.358 -23.057 6.980 1.00 93.31 103 ARG A C 1
ATOM 788 O O . ARG A 1 103 ? -0.518 -22.399 7.529 1.00 93.31 103 ARG A O 1
ATOM 795 N N . VAL A 1 104 ? 1.650 -22.918 7.276 1.00 94.75 104 VAL A N 1
ATOM 796 C CA . VAL A 1 104 ? 2.138 -21.922 8.238 1.00 94.75 104 VAL A CA 1
ATOM 797 C C . VAL A 1 104 ? 1.824 -20.511 7.744 1.00 94.75 104 VAL A C 1
ATOM 799 O O . VAL A 1 104 ? 1.288 -19.717 8.514 1.00 94.75 104 VAL A O 1
ATOM 802 N N . LYS A 1 105 ? 2.078 -20.214 6.463 1.00 92.69 105 LYS A N 1
ATOM 803 C CA . LYS A 1 105 ? 1.748 -18.922 5.847 1.00 92.69 105 LYS A CA 1
ATOM 804 C C . LYS A 1 105 ? 0.257 -18.595 5.972 1.00 92.69 105 LYS A C 1
ATOM 806 O O . LYS A 1 105 ? -0.080 -17.504 6.424 1.00 92.69 105 LYS A O 1
ATOM 811 N N . ASP A 1 106 ? -0.615 -19.538 5.627 1.00 92.75 106 ASP A N 1
ATOM 812 C CA . ASP A 1 106 ? -2.068 -19.346 5.653 1.00 92.75 106 ASP A CA 1
ATOM 813 C C . ASP A 1 106 ? -2.587 -19.133 7.084 1.00 92.75 106 ASP A C 1
ATOM 815 O O . ASP A 1 106 ? -3.410 -18.248 7.318 1.00 92.75 106 ASP A O 1
ATOM 819 N N . ILE A 1 107 ? -2.074 -19.895 8.061 1.00 95.62 107 ILE A N 1
ATOM 820 C CA . ILE A 1 107 ? -2.438 -19.740 9.478 1.00 95.62 107 ILE A CA 1
ATOM 821 C C . ILE A 1 107 ? -2.000 -18.374 10.009 1.00 95.62 107 ILE A C 1
ATOM 823 O O . ILE A 1 107 ? -2.788 -17.711 10.676 1.00 95.62 107 ILE A O 1
ATOM 827 N N . VAL A 1 108 ? -0.767 -17.947 9.724 1.00 94.81 108 VAL A N 1
ATOM 828 C CA . VAL A 1 108 ? -0.248 -16.652 10.193 1.00 94.81 108 VAL A CA 1
ATOM 829 C C . VAL A 1 108 ? -1.025 -15.499 9.564 1.00 94.81 108 VAL A C 1
ATOM 831 O O . VAL A 1 108 ? -1.431 -14.583 10.274 1.00 94.81 108 VAL A O 1
ATOM 834 N N . HIS A 1 109 ? -1.278 -15.568 8.254 1.00 92.00 109 HIS A N 1
ATOM 835 C CA . HIS A 1 109 ? -2.065 -14.562 7.548 1.00 92.00 109 HIS A CA 1
ATOM 836 C C . HIS A 1 109 ? -3.478 -14.467 8.128 1.00 92.00 109 HIS A C 1
ATOM 838 O O . HIS A 1 109 ? -3.933 -13.382 8.473 1.00 92.00 109 HIS A O 1
ATOM 844 N N . LYS A 1 110 ? -4.149 -15.609 8.318 1.00 93.81 110 LYS A N 1
ATOM 845 C CA . LYS A 1 110 ? -5.473 -15.648 8.940 1.00 93.81 110 LYS A CA 1
ATOM 846 C C . LYS A 1 110 ? -5.457 -15.076 10.359 1.00 93.81 110 LYS A C 1
ATOM 848 O O . LYS A 1 110 ? -6.297 -14.248 10.678 1.00 93.81 110 LYS A O 1
ATOM 853 N N . ALA A 1 111 ? -4.499 -15.480 11.191 1.00 94.69 111 ALA A N 1
ATOM 854 C CA . ALA A 1 111 ? -4.409 -15.018 12.573 1.00 94.69 111 ALA A CA 1
ATOM 855 C C . ALA A 1 111 ? -4.260 -13.492 12.667 1.00 94.69 111 ALA A C 1
ATOM 857 O O . ALA A 1 111 ? -4.853 -12.878 13.548 1.00 94.69 111 ALA A O 1
ATOM 858 N N . PHE A 1 112 ? -3.510 -12.873 11.750 1.00 93.44 112 PHE A N 1
ATOM 859 C CA . PHE A 1 112 ? -3.397 -11.417 11.685 1.00 93.44 112 PHE A CA 1
ATOM 860 C C . PHE A 1 112 ? -4.755 -10.746 11.431 1.00 93.44 112 PHE A C 1
ATOM 862 O O . PHE A 1 112 ? -5.147 -9.855 12.186 1.00 93.44 112 PHE A O 1
ATOM 869 N N . TRP A 1 113 ? -5.491 -11.199 10.412 1.00 93.56 113 TRP A N 1
ATOM 870 C CA . TRP A 1 113 ? -6.792 -10.624 10.057 1.00 93.56 113 TRP A CA 1
ATOM 871 C C . TRP A 1 113 ? -7.878 -10.915 11.093 1.00 93.56 113 TRP A C 1
ATOM 873 O O . TRP A 1 113 ? -8.695 -10.039 11.370 1.00 93.56 113 TRP A O 1
ATOM 883 N N . ASP A 1 114 ? -7.849 -12.093 11.719 1.00 93.31 114 ASP A N 1
ATOM 884 C CA . ASP A 1 114 ? -8.734 -12.433 12.836 1.00 93.31 114 ASP A CA 1
ATOM 885 C C . ASP A 1 114 ? -8.493 -11.466 14.013 1.00 93.31 114 ASP A C 1
ATOM 887 O O . ASP A 1 114 ? -9.439 -10.878 14.535 1.00 93.31 114 ASP A O 1
ATOM 891 N N . CYS A 1 115 ? -7.229 -11.228 14.391 1.00 92.25 115 CYS A N 1
ATOM 892 C CA . CYS A 1 115 ? -6.875 -10.263 15.435 1.00 92.25 115 CYS A CA 1
ATOM 893 C C . CYS A 1 115 ? -7.319 -8.837 15.084 1.00 92.25 115 CYS A C 1
ATOM 895 O O . CYS A 1 115 ? -7.901 -8.159 15.930 1.00 92.25 115 CYS A O 1
ATOM 897 N N . LEU A 1 116 ? -7.077 -8.384 13.850 1.00 91.94 116 LEU A N 1
ATOM 898 C CA . LEU A 1 116 ? -7.501 -7.057 13.400 1.00 91.94 116 LEU A CA 1
ATOM 899 C C . LEU A 1 116 ? -9.028 -6.910 13.460 1.00 91.94 116 LEU A C 1
ATOM 901 O O . LEU A 1 116 ? -9.531 -5.901 13.948 1.00 91.94 116 LEU A O 1
ATOM 905 N N . SER A 1 117 ? -9.765 -7.927 13.006 1.00 91.31 117 SER A N 1
ATOM 906 C CA . SER A 1 117 ? -11.227 -7.932 13.051 1.00 91.31 117 SER A CA 1
ATOM 907 C C . SER A 1 117 ? -11.756 -7.859 14.478 1.00 91.31 117 SER A C 1
ATOM 909 O O . SER A 1 117 ? -12.726 -7.144 14.718 1.00 91.31 117 SER A O 1
ATOM 911 N N . VAL A 1 118 ? -11.137 -8.584 15.415 1.00 93.38 118 VAL A N 1
ATOM 912 C CA . VAL A 1 118 ? -11.517 -8.539 16.831 1.00 93.38 118 VAL A CA 1
ATOM 913 C C . VAL A 1 118 ? -11.277 -7.140 17.391 1.00 93.38 118 VAL A C 1
ATOM 915 O O . VAL A 1 118 ? -12.217 -6.548 17.911 1.00 93.38 118 VAL A O 1
ATOM 918 N N . GLN A 1 119 ? -10.084 -6.572 17.196 1.00 91.06 119 GLN A N 1
ATOM 919 C CA . GLN A 1 119 ? -9.727 -5.244 17.709 1.00 91.06 119 GLN A CA 1
ATOM 920 C C . GLN A 1 119 ? -10.662 -4.129 17.221 1.00 91.06 119 GLN A C 1
ATOM 922 O O . GLN A 1 119 ? -11.085 -3.283 18.006 1.00 91.06 119 GLN A O 1
ATOM 927 N N . LEU A 1 120 ? -11.031 -4.151 15.938 1.00 89.12 120 LEU A N 1
ATOM 928 C CA . LEU A 1 120 ? -11.954 -3.168 15.364 1.00 89.12 120 LEU A CA 1
ATOM 929 C C . LEU A 1 120 ? -13.406 -3.341 15.845 1.00 89.12 120 LEU A C 1
ATOM 931 O O . LEU A 1 120 ? -14.207 -2.423 15.686 1.00 89.12 120 LEU A O 1
ATOM 935 N N . SER A 1 121 ? -13.753 -4.506 16.400 1.00 89.31 121 SER A N 1
ATOM 936 C CA . SER A 1 121 ? -15.090 -4.814 16.926 1.00 89.31 121 SER A CA 1
ATOM 937 C C . SER A 1 121 ? -15.246 -4.584 18.436 1.00 89.31 121 SER A C 1
ATOM 939 O O . SER A 1 121 ? -16.355 -4.713 18.954 1.00 89.31 121 SER A O 1
ATOM 941 N N . GLU A 1 122 ? -14.156 -4.268 19.142 1.00 91.25 122 GLU A N 1
ATOM 942 C CA . GLU A 1 122 ? -14.168 -3.937 20.572 1.00 91.25 122 GLU A CA 1
ATOM 943 C C . GLU A 1 122 ? -14.864 -2.588 20.846 1.00 91.25 122 GLU A C 1
ATOM 945 O O . GLU A 1 122 ? -15.007 -1.749 19.956 1.00 91.25 122 GLU A O 1
ATOM 950 N N . ASP A 1 123 ? -15.299 -2.373 22.094 1.00 86.81 123 ASP A N 1
ATOM 951 C CA . ASP A 1 123 ? -15.919 -1.122 22.554 1.00 86.81 123 ASP A CA 1
ATOM 952 C C . ASP A 1 123 ? -15.193 -0.590 23.812 1.00 86.81 123 ASP A C 1
ATOM 954 O O . ASP A 1 123 ? -15.380 -1.149 24.901 1.00 86.81 123 ASP A O 1
ATOM 958 N N . PRO A 1 124 ? -14.345 0.457 23.702 1.00 84.06 124 PRO A N 1
ATOM 959 C CA . PRO A 1 124 ? -13.985 1.180 22.477 1.00 84.06 124 PRO A CA 1
ATOM 960 C C . PRO A 1 124 ? -13.039 0.368 21.563 1.00 84.06 124 PRO A C 1
ATOM 962 O O . PRO A 1 124 ? -12.286 -0.465 22.070 1.00 84.06 124 PRO A O 1
ATOM 965 N N . PRO A 1 125 ? -13.014 0.627 20.240 1.00 87.94 125 PRO A N 1
ATOM 966 C CA . PRO A 1 125 ? -12.165 -0.122 19.315 1.00 87.94 125 PRO A CA 1
ATOM 967 C C . PRO A 1 125 ? -10.672 0.104 19.573 1.00 87.94 125 PRO A C 1
ATOM 969 O O . PRO A 1 125 ? -10.231 1.235 19.798 1.00 87.94 125 PRO A O 1
ATOM 972 N N . ALA A 1 126 ? -9.880 -0.960 19.460 1.00 90.38 126 ALA A N 1
ATOM 973 C CA . ALA A 1 126 ? -8.425 -0.885 19.466 1.00 90.38 126 ALA A CA 1
ATOM 974 C C . ALA A 1 126 ? -7.887 -0.772 18.028 1.00 90.38 126 ALA A C 1
ATOM 976 O O . ALA A 1 126 ? -8.323 -1.484 17.126 1.00 90.38 126 ALA A O 1
ATOM 977 N N . TYR A 1 127 ? -6.902 0.102 17.799 1.00 90.62 127 TYR A N 1
ATOM 978 C CA . TYR A 1 127 ? -6.384 0.391 16.450 1.00 90.62 127 TYR A CA 1
ATOM 979 C C . TYR A 1 127 ? -4.918 -0.017 16.237 1.00 90.62 127 TYR A C 1
ATOM 981 O O . TYR A 1 127 ? -4.345 0.278 15.190 1.00 90.62 127 TYR A O 1
ATOM 989 N N . ASP A 1 128 ? -4.295 -0.715 17.190 1.00 90.25 128 ASP A N 1
ATOM 990 C CA . ASP A 1 128 ? -2.856 -1.017 17.153 1.00 90.25 128 ASP A CA 1
ATOM 991 C C . ASP A 1 128 ? -2.418 -1.753 15.875 1.00 90.25 128 ASP A C 1
ATOM 993 O O . ASP A 1 128 ? -1.438 -1.362 15.232 1.00 90.25 128 ASP A O 1
ATOM 997 N N . HIS A 1 129 ? -3.142 -2.809 15.474 1.00 91.25 129 HIS A N 1
ATOM 998 C CA . HIS A 1 129 ? -2.816 -3.549 14.248 1.00 91.25 129 HIS A CA 1
ATOM 999 C C . HIS A 1 129 ? -3.148 -2.742 12.988 1.00 91.25 129 HIS A C 1
ATOM 1001 O O . HIS A 1 129 ? -2.383 -2.792 12.025 1.00 91.25 129 HIS A O 1
ATOM 1007 N N . ALA A 1 130 ? -4.229 -1.955 13.004 1.00 91.75 130 ALA A N 1
ATOM 1008 C CA . ALA A 1 130 ? -4.616 -1.101 11.883 1.00 91.75 130 ALA A CA 1
ATOM 1009 C C . ALA A 1 130 ? -3.550 -0.029 11.595 1.00 91.75 130 ALA A C 1
ATOM 1011 O O . ALA A 1 130 ? -3.165 0.174 10.446 1.00 91.75 130 ALA A O 1
ATOM 1012 N N . ILE A 1 131 ? -3.016 0.612 12.639 1.00 92.94 131 ILE A N 1
ATOM 1013 C CA . ILE A 1 131 ? -1.961 1.628 12.517 1.00 92.94 131 ILE A CA 1
ATOM 1014 C C . ILE A 1 131 ? -0.665 1.002 11.988 1.00 92.94 131 ILE A C 1
ATOM 1016 O O . ILE A 1 131 ? 0.009 1.596 11.143 1.00 92.94 131 ILE A O 1
ATOM 1020 N N . ARG A 1 132 ? -0.316 -0.213 12.434 1.00 93.38 132 ARG A N 1
ATOM 1021 C CA . ARG A 1 132 ? 0.854 -0.932 11.907 1.00 93.38 132 ARG A CA 1
ATOM 1022 C C . ARG A 1 132 ? 0.695 -1.254 10.422 1.00 93.38 132 ARG A C 1
ATOM 1024 O O . ARG A 1 132 ? 1.595 -0.942 9.645 1.00 93.38 132 ARG A O 1
ATOM 1031 N N . LEU A 1 133 ? -0.454 -1.811 10.041 1.00 93.94 133 LEU A N 1
ATOM 1032 C CA . LEU A 1 133 ? -0.793 -2.108 8.649 1.00 93.94 133 LEU A CA 1
ATOM 1033 C C . LEU A 1 133 ? -0.702 -0.851 7.779 1.00 93.94 133 LEU A C 1
ATOM 1035 O O . LEU A 1 133 ? -0.115 -0.866 6.700 1.00 93.94 133 LEU A O 1
ATOM 1039 N N . LEU A 1 134 ? -1.214 0.270 8.279 1.00 94.19 134 LEU A N 1
ATOM 1040 C CA . LEU A 1 134 ? -1.134 1.543 7.583 1.00 94.19 134 LEU A CA 1
ATOM 1041 C C . LEU A 1 134 ? 0.309 2.019 7.374 1.00 94.19 134 LEU A C 1
ATOM 1043 O O . LEU A 1 134 ? 0.636 2.551 6.312 1.00 94.19 134 LEU A O 1
ATOM 1047 N N . GLY A 1 135 ? 1.178 1.814 8.365 1.00 95.62 135 GLY A N 1
ATOM 1048 C CA . GLY A 1 135 ? 2.608 2.085 8.241 1.00 95.62 135 GLY A CA 1
ATOM 1049 C C . GLY A 1 135 ? 3.260 1.257 7.134 1.00 95.62 135 GLY A C 1
ATOM 1050 O O . GLY A 1 135 ? 4.001 1.798 6.316 1.00 95.62 135 GLY A O 1
ATOM 1051 N N . GLU A 1 136 ? 2.930 -0.031 7.044 1.00 95.81 136 GLU A N 1
ATOM 1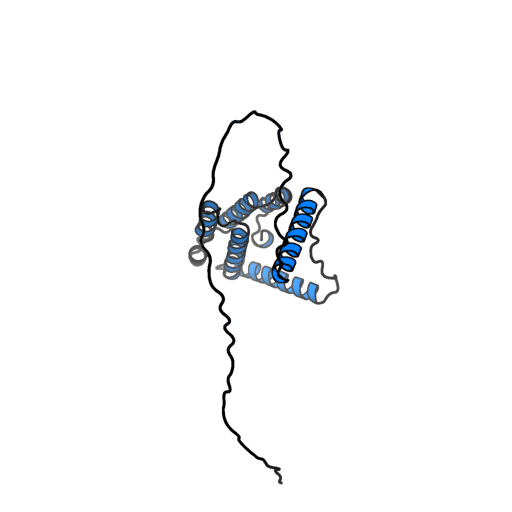052 C CA . GLU A 1 136 ? 3.424 -0.909 5.976 1.00 95.81 136 GLU A CA 1
ATOM 1053 C C . GLU A 1 136 ? 2.926 -0.465 4.592 1.00 95.81 136 GLU A C 1
ATOM 1055 O O . GLU A 1 136 ? 3.705 -0.401 3.635 1.00 95.81 136 GLU A O 1
ATOM 1060 N N . ILE A 1 137 ? 1.651 -0.075 4.486 1.00 95.12 137 ILE A N 1
ATOM 1061 C CA . ILE A 1 137 ? 1.071 0.472 3.252 1.00 95.12 137 ILE A CA 1
ATOM 1062 C C . ILE A 1 137 ? 1.779 1.771 2.854 1.00 95.12 137 ILE A C 1
ATOM 1064 O O . ILE A 1 137 ? 2.158 1.931 1.693 1.00 95.12 137 ILE A O 1
ATOM 1068 N N . LYS A 1 138 ? 2.006 2.688 3.802 1.00 95.81 138 LYS A N 1
ATOM 1069 C CA . LYS A 1 138 ? 2.726 3.948 3.569 1.00 95.81 138 LYS A CA 1
ATOM 1070 C C . LYS A 1 138 ? 4.108 3.698 2.975 1.00 95.81 138 LYS A C 1
ATOM 1072 O O . LYS A 1 138 ? 4.440 4.281 1.941 1.00 95.81 138 LYS A O 1
ATOM 1077 N N . GLU A 1 139 ? 4.899 2.829 3.597 1.00 96.69 139 GLU A N 1
ATOM 1078 C CA . GLU A 1 139 ? 6.246 2.513 3.116 1.00 96.69 139 GLU A CA 1
ATOM 1079 C C . GLU A 1 139 ? 6.209 1.821 1.748 1.00 96.69 139 GLU A C 1
ATOM 1081 O O . GLU A 1 139 ? 6.987 2.164 0.854 1.00 96.69 139 GLU A O 1
ATOM 1086 N N . THR A 1 140 ? 5.240 0.931 1.526 1.00 94.94 140 THR A N 1
ATOM 1087 C CA . THR A 1 140 ? 5.037 0.276 0.228 1.00 94.94 140 THR A CA 1
ATOM 1088 C C . THR A 1 140 ? 4.722 1.295 -0.870 1.00 94.94 140 THR A C 1
ATOM 1090 O O . THR A 1 140 ? 5.373 1.290 -1.916 1.00 94.94 140 THR A O 1
ATOM 1093 N N . LEU A 1 141 ? 3.799 2.233 -0.632 1.00 94.75 141 LEU A N 1
ATOM 1094 C CA . LEU A 1 141 ? 3.476 3.298 -1.587 1.00 94.75 141 LEU A CA 1
ATOM 1095 C C . LEU A 1 141 ? 4.693 4.189 -1.882 1.00 94.75 141 LEU A C 1
ATOM 1097 O O . LEU A 1 141 ? 4.952 4.526 -3.038 1.00 94.75 141 LEU A O 1
ATOM 1101 N N . LEU A 1 142 ? 5.473 4.542 -0.855 1.00 95.06 142 LEU A N 1
ATOM 1102 C CA . LEU A 1 142 ? 6.696 5.335 -1.011 1.00 95.06 142 LEU A CA 1
ATOM 1103 C C . LEU A 1 142 ? 7.799 4.586 -1.773 1.00 95.06 142 LEU A C 1
ATOM 1105 O O . LEU A 1 142 ? 8.609 5.237 -2.444 1.00 95.06 142 LEU A O 1
ATOM 1109 N N . SER A 1 143 ? 7.832 3.253 -1.695 1.00 94.56 143 SER A N 1
ATOM 1110 C CA . SER A 1 143 ? 8.806 2.414 -2.403 1.00 94.56 143 SER A CA 1
ATOM 1111 C C . SER A 1 143 ? 8.619 2.439 -3.925 1.00 94.56 143 SER A C 1
ATOM 1113 O O . SER A 1 143 ? 9.598 2.353 -4.664 1.00 94.56 143 SER A O 1
ATOM 1115 N N . PHE A 1 144 ? 7.388 2.653 -4.407 1.00 91.00 144 PHE A N 1
ATOM 1116 C CA . PHE A 1 144 ? 7.097 2.775 -5.840 1.00 91.00 144 PHE A CA 1
ATOM 1117 C C . PHE A 1 144 ? 7.522 4.122 -6.438 1.00 91.00 144 PHE A C 1
ATOM 1119 O O . PHE A 1 144 ? 7.555 4.285 -7.658 1.00 91.00 144 PHE A O 1
ATOM 1126 N N . LEU A 1 145 ? 7.832 5.116 -5.602 1.00 91.88 145 LEU A N 1
ATOM 1127 C CA . LEU A 1 145 ? 8.137 6.464 -6.060 1.00 91.88 145 LEU A CA 1
ATOM 1128 C C . LEU A 1 145 ? 9.624 6.644 -6.360 1.00 91.88 145 LEU A C 1
ATOM 1130 O O . LEU A 1 145 ? 10.488 6.388 -5.525 1.00 91.88 145 LEU A O 1
ATOM 1134 N N . LEU A 1 146 ? 9.932 7.231 -7.514 1.00 90.19 146 LEU A N 1
ATOM 1135 C CA . LEU A 1 146 ? 11.284 7.701 -7.806 1.00 90.19 146 LEU A CA 1
ATOM 1136 C C . LEU A 1 146 ? 11.665 8.893 -6.899 1.00 90.19 146 LEU A C 1
ATOM 1138 O O . LEU A 1 146 ? 10.782 9.597 -6.391 1.00 90.19 146 LEU A O 1
ATOM 1142 N N . PRO A 1 147 ? 12.969 9.176 -6.704 1.00 88.62 147 PRO A N 1
ATOM 1143 C CA . PRO A 1 147 ? 13.424 10.308 -5.890 1.00 88.62 147 PRO A CA 1
ATOM 1144 C C . PRO A 1 147 ? 12.856 11.666 -6.336 1.00 88.62 147 PRO A C 1
ATOM 1146 O O . PRO A 1 147 ? 12.596 12.529 -5.503 1.00 88.62 147 PRO A O 1
ATOM 1149 N N . GLY A 1 148 ? 12.600 11.841 -7.638 1.00 91.25 148 GLY A N 1
ATOM 1150 C CA . GLY A 1 148 ? 12.039 13.073 -8.203 1.00 91.25 148 GLY A CA 1
ATOM 1151 C C . GLY A 1 148 ? 10.548 13.305 -7.921 1.00 91.25 148 GLY A C 1
ATOM 1152 O O . GLY A 1 148 ? 10.055 14.407 -8.146 1.00 91.25 148 GLY A O 1
ATOM 1153 N N . HIS A 1 149 ? 9.807 12.314 -7.412 1.00 92.56 149 HIS A N 1
ATOM 1154 C CA . HIS A 1 149 ? 8.364 12.425 -7.154 1.00 92.56 149 HIS A CA 1
ATOM 1155 C C . HIS A 1 149 ? 8.055 13.112 -5.810 1.00 92.56 149 HIS A C 1
ATOM 1157 O O . HIS A 1 149 ? 7.279 12.607 -5.000 1.00 92.56 149 HIS A O 1
ATOM 1163 N N . THR A 1 150 ? 8.660 14.273 -5.553 1.00 94.06 150 THR A N 1
ATOM 1164 C CA . THR A 1 150 ? 8.584 14.981 -4.261 1.00 94.06 150 THR A CA 1
ATOM 1165 C C . THR A 1 150 ? 7.154 15.336 -3.858 1.00 94.06 150 THR A C 1
ATOM 1167 O O . THR A 1 150 ? 6.770 15.105 -2.716 1.00 94.06 150 THR A O 1
ATOM 1170 N N . ARG A 1 151 ? 6.329 15.809 -4.802 1.00 94.50 151 ARG A N 1
ATOM 1171 C CA . ARG A 1 151 ? 4.918 16.150 -4.549 1.00 94.50 151 ARG A CA 1
ATOM 1172 C C . ARG A 1 151 ? 4.113 14.957 -4.027 1.00 94.50 151 ARG A C 1
ATOM 1174 O O . ARG A 1 151 ? 3.438 15.084 -3.013 1.00 94.50 151 ARG A O 1
ATOM 1181 N N . LEU A 1 152 ? 4.200 13.807 -4.701 1.00 93.69 152 LEU A N 1
ATOM 1182 C CA . LEU A 1 152 ? 3.480 12.593 -4.293 1.00 93.69 152 LEU A CA 1
ATOM 1183 C C . LEU A 1 152 ? 4.017 12.047 -2.968 1.00 93.69 152 LEU A C 1
ATOM 1185 O O . LEU A 1 152 ? 3.238 11.660 -2.105 1.00 93.69 152 LEU A O 1
ATOM 1189 N N . ARG A 1 153 ? 5.343 12.076 -2.773 1.00 95.12 153 ARG A N 1
ATOM 1190 C CA . ARG A 1 153 ? 5.972 11.676 -1.505 1.00 95.12 153 ARG A CA 1
ATOM 1191 C C . ARG A 1 153 ? 5.461 12.510 -0.331 1.00 95.12 153 ARG A C 1
ATOM 1193 O O . ARG A 1 153 ? 5.148 11.942 0.709 1.00 95.12 153 ARG 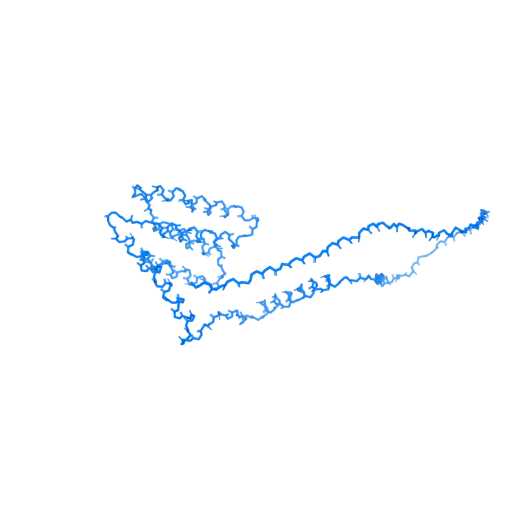A O 1
ATOM 1200 N N . ASN A 1 154 ? 5.370 13.828 -0.498 1.00 95.75 154 ASN A N 1
ATOM 1201 C CA . ASN A 1 154 ? 4.863 14.723 0.542 1.00 95.75 154 ASN A CA 1
ATOM 1202 C C . ASN A 1 154 ? 3.381 14.463 0.813 1.00 95.75 154 ASN A C 1
ATOM 1204 O O . ASN A 1 154 ? 3.020 14.254 1.962 1.00 95.75 154 ASN A O 1
ATOM 1208 N N . GLN A 1 155 ? 2.561 14.340 -0.235 1.00 95.62 155 GLN A N 1
ATOM 1209 C CA . GLN A 1 155 ? 1.137 14.033 -0.093 1.00 95.62 155 GLN A CA 1
ATOM 1210 C C . GLN A 1 155 ? 0.896 12.729 0.689 1.00 95.62 155 GLN A C 1
ATOM 1212 O O . GLN A 1 155 ? 0.045 12.690 1.571 1.00 95.62 155 GLN A O 1
ATOM 1217 N N . ILE A 1 156 ? 1.660 11.666 0.407 1.00 95.69 156 ILE A N 1
ATOM 1218 C CA . ILE A 1 156 ? 1.570 10.403 1.162 1.00 95.69 156 ILE A CA 1
ATOM 1219 C C . ILE A 1 156 ? 1.994 10.603 2.620 1.00 95.69 156 ILE A C 1
ATOM 1221 O O . ILE A 1 156 ? 1.351 10.071 3.516 1.00 95.69 156 ILE A O 1
ATOM 1225 N N . ARG A 1 157 ? 3.075 11.348 2.874 1.00 95.81 157 ARG A N 1
ATOM 1226 C CA . ARG A 1 157 ? 3.585 11.578 4.235 1.00 95.81 157 ARG A CA 1
ATOM 1227 C C . ARG A 1 157 ? 2.643 12.409 5.095 1.00 95.81 157 ARG A C 1
ATOM 1229 O O . ARG A 1 157 ? 2.560 12.122 6.280 1.00 95.81 157 ARG A O 1
ATOM 1236 N N . GLU A 1 158 ? 1.991 13.400 4.498 1.00 95.56 158 GLU A N 1
ATOM 1237 C CA . GLU A 1 158 ? 1.050 14.297 5.169 1.00 95.56 158 GLU A CA 1
ATOM 1238 C C . GLU A 1 158 ? -0.260 13.585 5.512 1.00 95.56 158 GLU A C 1
ATOM 1240 O O . GLU A 1 158 ? -0.754 13.728 6.622 1.00 95.56 158 GLU A O 1
ATOM 1245 N N . VAL A 1 159 ? -0.817 12.804 4.579 1.00 95.44 159 VAL A N 1
ATOM 1246 C CA . VAL A 1 159 ? -2.094 12.111 4.815 1.00 95.44 159 VAL A CA 1
ATOM 1247 C C . VAL A 1 159 ? -1.909 10.850 5.660 1.00 95.44 159 VAL A C 1
ATOM 1249 O O . VAL A 1 159 ? -2.736 10.567 6.517 1.00 95.44 159 VAL A O 1
ATOM 1252 N N . LEU A 1 160 ? -0.828 10.092 5.447 1.00 96.19 160 LEU A N 1
ATOM 1253 C CA . LEU A 1 160 ? -0.503 8.893 6.230 1.00 96.19 160 LEU A CA 1
ATOM 1254 C C . LEU A 1 160 ? 0.474 9.229 7.367 1.00 96.19 160 LEU A C 1
ATOM 1256 O O . LEU A 1 160 ? 1.532 8.603 7.496 1.00 96.19 160 LEU A O 1
ATOM 1260 N N . ASP A 1 161 ? 0.172 10.248 8.167 1.00 96.19 161 ASP A N 1
ATOM 1261 C CA . ASP A 1 161 ? 0.936 10.562 9.376 1.00 96.19 161 ASP A CA 1
ATOM 1262 C C . ASP A 1 161 ? 0.488 9.646 10.526 1.00 96.19 161 ASP A C 1
ATOM 1264 O O . ASP A 1 161 ? -0.617 9.770 11.048 1.00 96.19 161 ASP A O 1
ATOM 1268 N N . LEU A 1 162 ? 1.344 8.693 10.905 1.00 95.19 162 LEU A N 1
ATOM 1269 C CA . LEU A 1 162 ? 1.001 7.670 11.895 1.00 95.19 162 LEU A CA 1
ATOM 1270 C C . LEU A 1 162 ? 0.828 8.253 13.300 1.00 95.19 162 LEU A C 1
ATOM 1272 O O . LEU A 1 162 ? 0.023 7.727 14.066 1.00 95.19 162 LEU A O 1
ATOM 1276 N N . ASP A 1 163 ? 1.553 9.324 13.632 1.00 95.69 163 ASP A N 1
ATOM 1277 C CA . ASP A 1 163 ? 1.453 9.956 14.947 1.00 95.69 163 ASP A CA 1
ATOM 1278 C C . ASP A 1 163 ? 0.117 10.692 15.070 1.00 95.69 163 ASP A C 1
ATOM 1280 O O . ASP A 1 163 ? -0.585 10.544 16.072 1.00 95.69 163 ASP A O 1
ATOM 1284 N N . LEU A 1 164 ? -0.278 11.414 14.016 1.00 95.50 164 LEU A N 1
ATOM 1285 C CA . LEU A 1 164 ? -1.580 12.076 13.950 1.00 95.50 164 LEU A CA 1
ATOM 1286 C C . LEU A 1 164 ? -2.728 11.060 13.953 1.00 95.50 164 LEU A C 1
ATOM 1288 O O . LEU A 1 164 ? -3.666 11.190 14.731 1.00 95.50 164 LEU A O 1
ATOM 1292 N N . ILE A 1 165 ? -2.635 10.013 13.137 1.00 95.31 165 ILE A N 1
ATOM 1293 C CA . ILE A 1 165 ? -3.677 8.982 13.030 1.00 95.31 165 ILE A CA 1
ATOM 1294 C C . ILE A 1 165 ? -3.861 8.240 14.351 1.00 95.31 165 ILE A C 1
ATOM 1296 O O . ILE A 1 165 ? -4.987 7.941 14.748 1.00 95.31 165 ILE A O 1
ATOM 1300 N N . LYS A 1 166 ? -2.767 7.980 15.074 1.00 94.25 166 LYS A N 1
ATOM 1301 C CA . LYS A 1 166 ? -2.840 7.418 16.421 1.00 94.25 166 LYS A CA 1
ATOM 1302 C C . LYS A 1 166 ? -3.584 8.352 17.378 1.00 94.25 166 LYS A C 1
ATOM 1304 O O . LYS A 1 166 ? -4.440 7.890 18.127 1.00 94.25 166 LYS A O 1
ATOM 1309 N N . GLN A 1 167 ? -3.306 9.654 17.332 1.00 95.06 167 GLN A N 1
ATOM 1310 C CA . GLN A 1 167 ? -4.024 10.635 18.149 1.00 95.06 167 GLN A CA 1
ATOM 1311 C C . GLN A 1 167 ? -5.515 10.683 17.798 1.00 95.06 167 GLN A C 1
ATOM 1313 O O . GLN A 1 167 ? -6.354 10.686 18.696 1.00 95.06 167 GLN A O 1
ATOM 1318 N N . GLU A 1 168 ? -5.864 10.685 16.513 1.00 93.81 168 GLU A N 1
ATOM 1319 C CA . GLU A 1 168 ? -7.258 10.655 16.063 1.00 93.81 168 GLU A CA 1
ATOM 1320 C C . GLU A 1 168 ? -7.981 9.389 16.541 1.00 93.81 168 GLU A C 1
ATOM 1322 O O . GLU A 1 168 ? -9.131 9.464 16.977 1.00 93.81 168 GLU A O 1
ATOM 1327 N N . ALA A 1 169 ? -7.301 8.239 16.520 1.00 92.00 169 ALA A N 1
ATOM 1328 C CA . ALA A 1 169 ? -7.827 6.967 17.005 1.00 92.00 169 ALA A CA 1
ATOM 1329 C C . ALA A 1 169 ? -8.127 6.997 18.513 1.00 92.00 169 ALA A C 1
ATOM 1331 O O . ALA A 1 169 ? -9.223 6.625 18.928 1.00 92.00 169 ALA A O 1
ATOM 1332 N N . GLU A 1 170 ? -7.191 7.499 19.327 1.00 91.44 170 GLU A N 1
ATOM 1333 C CA . GLU A 1 170 ? -7.339 7.610 20.789 1.00 91.44 170 GLU A CA 1
ATOM 1334 C C . GLU A 1 170 ? -8.510 8.518 21.207 1.00 91.44 170 GLU A C 1
ATOM 1336 O O . GLU A 1 170 ? -9.103 8.321 22.267 1.00 91.44 170 GLU A O 1
ATOM 1341 N N . HIS A 1 171 ? -8.871 9.491 20.365 1.00 91.69 171 HIS A N 1
ATOM 1342 C CA . HIS A 1 171 ? -9.969 10.430 20.616 1.00 91.69 171 HIS A CA 1
ATOM 1343 C C . HIS A 1 171 ? -11.268 10.067 19.874 1.00 91.69 171 HIS A C 1
ATOM 1345 O O . HIS A 1 171 ? -12.224 10.842 19.910 1.00 91.69 171 HIS A O 1
ATOM 1351 N N . GLY A 1 172 ? -11.321 8.915 19.193 1.00 87.62 172 GLY A N 1
ATOM 1352 C CA . GLY A 1 172 ? -12.501 8.470 18.441 1.00 87.62 172 GLY A CA 1
ATOM 1353 C C . GLY A 1 172 ? -12.846 9.345 17.228 1.00 87.62 172 GLY A C 1
ATOM 1354 O O . GLY A 1 172 ? -13.997 9.373 16.799 1.00 87.62 172 GLY A O 1
ATOM 1355 N N . ALA A 1 173 ? -11.869 10.080 16.693 1.00 91.38 173 ALA A N 1
ATOM 1356 C CA . ALA A 1 173 ? -12.019 10.982 15.551 1.00 91.38 173 ALA A CA 1
ATOM 1357 C C . ALA A 1 173 ? -11.523 10.379 14.222 1.00 91.38 173 ALA A C 1
ATOM 1359 O O . ALA A 1 173 ? -11.705 10.995 13.171 1.00 91.38 173 ALA A O 1
ATOM 1360 N N . LEU A 1 174 ? -10.899 9.196 14.259 1.00 91.12 174 LEU A N 1
ATOM 1361 C CA . LEU A 1 174 ? -10.320 8.553 13.080 1.00 91.12 174 LEU A CA 1
ATOM 1362 C C . LEU A 1 174 ? -11.396 8.106 12.078 1.00 91.12 174 LEU A C 1
ATOM 1364 O O . LEU A 1 174 ? -12.297 7.335 12.405 1.00 91.12 174 LEU A O 1
ATOM 1368 N N . ASP A 1 175 ? -11.241 8.526 10.822 1.00 89.69 175 ASP A N 1
ATOM 1369 C CA . ASP A 1 175 ? -12.085 8.106 9.703 1.00 89.69 175 ASP A CA 1
ATOM 1370 C C . ASP A 1 175 ? -11.330 7.135 8.781 1.00 89.69 175 ASP A C 1
ATOM 1372 O O . ASP A 1 175 ? -10.616 7.532 7.855 1.00 89.69 175 ASP A O 1
ATOM 1376 N N . ILE A 1 176 ? -11.511 5.836 9.031 1.00 87.62 176 ILE A N 1
ATOM 1377 C CA . ILE A 1 176 ? -10.867 4.762 8.257 1.00 87.62 176 ILE A CA 1
ATOM 1378 C C . ILE A 1 176 ? -11.317 4.775 6.790 1.00 87.62 176 ILE A C 1
ATOM 1380 O O . ILE A 1 176 ? -10.523 4.458 5.903 1.00 87.62 176 ILE A O 1
ATOM 1384 N N . SER A 1 177 ? -12.565 5.162 6.509 1.00 88.75 177 SER A N 1
ATOM 1385 C CA . SER A 1 177 ? -13.099 5.136 5.142 1.00 88.75 177 SER A CA 1
ATOM 1386 C C . SER A 1 177 ? -12.381 6.156 4.263 1.00 88.75 177 SER A C 1
ATOM 1388 O O . SER A 1 177 ? -11.915 5.816 3.177 1.00 88.75 177 SER A O 1
ATOM 1390 N N . LYS A 1 178 ? -12.190 7.384 4.767 1.00 91.12 178 LYS A N 1
ATOM 1391 C CA . LYS A 1 178 ? -11.419 8.420 4.057 1.00 91.12 178 LYS A CA 1
ATOM 1392 C C . LYS A 1 178 ? -9.975 8.002 3.802 1.00 91.12 178 LYS A C 1
ATOM 1394 O O . LYS A 1 178 ? -9.421 8.279 2.737 1.00 91.12 178 LYS A O 1
ATOM 1399 N N . LEU A 1 179 ? -9.364 7.339 4.777 1.00 92.75 179 LEU A N 1
ATOM 1400 C CA . LEU A 1 179 ? -7.995 6.860 4.666 1.00 92.75 179 LEU A CA 1
ATOM 1401 C C . LEU A 1 179 ? -7.861 5.788 3.582 1.00 92.75 179 LEU A C 1
ATOM 1403 O O . LEU A 1 179 ? -6.960 5.854 2.744 1.00 92.75 179 LEU A O 1
ATOM 1407 N N . ALA A 1 180 ? -8.794 4.838 3.556 1.00 92.38 180 ALA A N 1
ATOM 1408 C CA . ALA A 1 180 ? -8.839 3.802 2.538 1.00 92.38 180 ALA A CA 1
ATOM 1409 C C . ALA A 1 180 ? -9.088 4.387 1.139 1.00 92.38 180 ALA A C 1
ATOM 1411 O O . ALA A 1 180 ? -8.379 4.040 0.196 1.00 92.38 180 ALA A O 1
ATOM 1412 N N . GLU A 1 181 ? -10.013 5.340 0.998 1.00 92.69 181 GLU A N 1
ATOM 1413 C CA . GLU A 1 181 ? -10.249 6.051 -0.265 1.00 92.69 181 GLU A CA 1
ATOM 1414 C C . GLU A 1 181 ? -8.984 6.745 -0.783 1.00 92.69 181 GLU A C 1
ATOM 1416 O O . GLU A 1 181 ? -8.675 6.666 -1.977 1.00 92.69 181 GLU A O 1
ATOM 1421 N N . PHE A 1 182 ? -8.219 7.386 0.106 1.00 94.62 182 PHE A N 1
ATOM 1422 C CA . PHE A 1 182 ? -6.942 7.995 -0.251 1.00 94.62 182 PHE A CA 1
ATOM 1423 C C . PHE A 1 182 ? -5.926 6.955 -0.734 1.00 94.62 182 PHE A C 1
ATOM 1425 O O . PHE A 1 182 ? -5.296 7.160 -1.774 1.00 94.62 182 PHE A O 1
ATOM 1432 N N . ILE A 1 183 ? -5.780 5.835 -0.020 1.00 94.81 183 ILE A N 1
ATOM 1433 C CA . ILE A 1 183 ? -4.856 4.750 -0.383 1.00 94.81 183 ILE A CA 1
ATOM 1434 C C . ILE A 1 183 ? -5.223 4.171 -1.749 1.00 94.81 183 ILE A C 1
ATOM 1436 O O . ILE A 1 183 ? -4.364 4.094 -2.625 1.00 94.81 183 ILE A O 1
ATOM 1440 N N . ILE A 1 184 ? -6.494 3.831 -1.971 1.00 93.44 184 ILE A N 1
ATOM 1441 C CA . ILE A 1 184 ? -6.981 3.283 -3.246 1.00 93.44 184 ILE A CA 1
ATOM 1442 C C . ILE A 1 184 ? -6.810 4.313 -4.370 1.00 93.44 184 ILE A C 1
ATOM 1444 O O . ILE A 1 184 ? -6.419 3.970 -5.489 1.00 93.44 184 ILE A O 1
ATOM 1448 N N . GLY A 1 185 ? -7.057 5.593 -4.080 1.00 93.38 185 GLY A N 1
ATOM 1449 C CA . GLY A 1 185 ? -6.787 6.696 -4.997 1.00 93.38 185 GLY A CA 1
ATOM 1450 C C . GLY A 1 185 ? -5.311 6.768 -5.388 1.00 93.38 185 GLY A C 1
ATOM 1451 O O . GLY A 1 185 ? -4.993 6.836 -6.576 1.00 93.38 185 GLY A O 1
ATOM 1452 N N . MET A 1 186 ? -4.406 6.676 -4.411 1.00 94.19 186 MET A N 1
ATOM 1453 C CA . MET A 1 186 ? -2.963 6.651 -4.641 1.00 94.19 186 MET A CA 1
ATOM 1454 C C . MET A 1 186 ? -2.555 5.414 -5.449 1.00 94.19 186 MET A C 1
ATOM 1456 O O . MET A 1 186 ? -1.844 5.551 -6.443 1.00 94.19 186 MET A O 1
ATOM 1460 N N . MET A 1 187 ? -3.071 4.227 -5.116 1.00 92.50 187 MET A N 1
ATOM 1461 C CA . MET A 1 187 ? -2.851 3.001 -5.890 1.00 92.50 187 MET A CA 1
ATOM 1462 C C . MET A 1 187 ? -3.267 3.175 -7.351 1.00 92.50 187 MET A C 1
ATOM 1464 O O . MET A 1 187 ? -2.499 2.802 -8.232 1.00 92.50 187 MET A O 1
ATOM 1468 N N . GLY A 1 188 ? -4.410 3.807 -7.624 1.00 91.88 188 GLY A N 1
ATOM 1469 C CA . GLY A 1 188 ? -4.854 4.109 -8.988 1.00 91.88 188 GLY A CA 1
ATOM 1470 C C . GLY A 1 188 ? -3.913 5.040 -9.761 1.00 91.88 188 GLY A C 1
ATOM 1471 O O . GLY A 1 188 ? -3.845 4.963 -10.980 1.00 91.88 188 GLY A O 1
ATOM 1472 N N . THR A 1 189 ? -3.151 5.900 -9.076 1.00 90.62 189 THR A N 1
ATOM 1473 C CA . THR A 1 189 ? -2.141 6.754 -9.730 1.00 90.62 189 THR A CA 1
ATOM 1474 C C . THR A 1 189 ? -0.791 6.067 -9.937 1.00 90.62 189 THR A C 1
ATOM 1476 O O . THR A 1 189 ? -0.047 6.457 -10.835 1.00 90.62 189 THR A O 1
ATOM 1479 N N . LEU A 1 190 ? -0.454 5.078 -9.102 1.00 90.00 190 LEU A N 1
ATOM 1480 C CA . LEU A 1 190 ? 0.857 4.415 -9.097 1.00 90.00 190 LEU A CA 1
ATOM 1481 C C . LEU A 1 190 ? 0.856 3.063 -9.818 1.00 90.00 190 LEU A C 1
ATOM 1483 O O . LEU A 1 190 ? 1.917 2.553 -10.179 1.00 90.00 190 LEU A O 1
ATOM 1487 N N . CYS A 1 191 ? -0.311 2.448 -10.000 1.00 88.19 191 CYS A N 1
ATOM 1488 C CA . CYS A 1 191 ? -0.420 1.144 -10.630 1.00 88.19 191 CYS A CA 1
ATOM 1489 C C . CYS A 1 191 ? -0.276 1.209 -12.153 1.00 88.19 191 CYS A C 1
ATOM 1491 O O . CYS A 1 191 ? -0.551 2.214 -12.799 1.00 88.19 191 CYS A O 1
ATOM 1493 N N . ALA A 1 192 ? 0.174 0.093 -12.730 1.00 86.38 192 ALA A N 1
ATOM 1494 C CA . ALA A 1 192 ? 0.155 -0.089 -14.173 1.00 86.38 192 ALA A CA 1
ATOM 1495 C C . ALA A 1 192 ? -1.288 -0.333 -14.657 1.00 86.38 192 ALA A C 1
ATOM 1497 O O . ALA A 1 192 ? -2.035 -0.985 -13.923 1.00 86.38 192 ALA A O 1
ATOM 1498 N N . PRO A 1 193 ? -1.640 0.032 -15.908 1.00 86.88 193 PRO A N 1
ATOM 1499 C CA . PRO A 1 193 ? -3.004 -0.096 -16.437 1.00 86.88 193 PRO A CA 1
ATOM 1500 C C . PRO A 1 193 ? -3.625 -1.492 -16.302 1.00 86.88 193 PRO A C 1
ATOM 1502 O O . PRO A 1 193 ? -4.833 -1.643 -16.154 1.00 86.88 193 PRO A O 1
ATOM 1505 N N . ALA A 1 194 ? -2.795 -2.540 -16.309 1.00 85.88 194 ALA A N 1
ATOM 1506 C CA . ALA A 1 194 ? -3.239 -3.918 -16.108 1.00 85.88 194 ALA A CA 1
ATOM 1507 C C . ALA A 1 194 ? -3.922 -4.164 -14.745 1.00 85.88 194 ALA A C 1
ATOM 1509 O O . ALA A 1 194 ? -4.652 -5.142 -14.617 1.00 85.88 194 ALA A O 1
ATOM 1510 N N . ARG A 1 195 ? -3.689 -3.305 -13.743 1.00 89.06 195 ARG A N 1
ATOM 1511 C CA . ARG A 1 195 ? -4.269 -3.398 -12.393 1.00 89.06 195 ARG A CA 1
ATOM 1512 C C . ARG A 1 195 ? -5.436 -2.437 -12.159 1.00 89.06 195 ARG A C 1
ATOM 1514 O O . ARG A 1 195 ? -6.049 -2.501 -11.099 1.00 89.06 195 ARG A O 1
ATOM 1521 N N . ASP A 1 196 ? -5.780 -1.576 -13.115 1.00 89.94 196 ASP A N 1
ATOM 1522 C CA . ASP A 1 196 ? -6.811 -0.548 -12.909 1.00 89.94 196 ASP A CA 1
ATOM 1523 C C . ASP A 1 196 ? -8.181 -1.159 -12.585 1.00 89.94 196 ASP A C 1
ATOM 1525 O O . ASP A 1 196 ? -8.887 -0.670 -11.703 1.00 89.94 196 ASP A O 1
ATOM 1529 N N . GLU A 1 197 ? -8.539 -2.272 -13.235 1.00 91.75 197 GLU A N 1
ATOM 1530 C CA . GLU A 1 197 ? -9.788 -2.993 -12.955 1.00 91.75 197 GLU A CA 1
ATOM 1531 C C . GLU A 1 197 ? -9.807 -3.615 -11.553 1.00 91.75 197 GLU A C 1
ATOM 1533 O O . GLU A 1 197 ? -10.851 -3.654 -10.905 1.00 91.75 197 GLU A O 1
ATOM 1538 N N . GLU A 1 198 ? -8.665 -4.089 -11.055 1.00 90.69 198 GLU A N 1
ATOM 1539 C CA . GLU A 1 198 ? -8.547 -4.622 -9.693 1.00 90.69 198 GLU A CA 1
ATOM 1540 C C . GLU A 1 198 ? -8.669 -3.495 -8.664 1.00 90.69 198 GLU A C 1
ATOM 1542 O O . GLU A 1 198 ? -9.472 -3.594 -7.740 1.00 90.69 198 GLU A O 1
ATOM 1547 N N . VAL A 1 199 ? -7.969 -2.377 -8.882 1.00 91.69 199 VAL A N 1
ATOM 1548 C CA . VAL A 1 199 ? -8.062 -1.177 -8.033 1.00 91.69 199 VAL A CA 1
ATOM 1549 C C . VAL A 1 199 ? -9.485 -0.615 -8.021 1.00 91.69 199 VAL A C 1
ATOM 1551 O O . VAL A 1 199 ? -9.962 -0.143 -6.990 1.00 91.69 199 VAL A O 1
ATOM 1554 N N . LYS A 1 200 ? -10.200 -0.676 -9.148 1.00 90.12 200 LYS A N 1
ATOM 1555 C CA . LYS A 1 200 ? -11.594 -0.239 -9.228 1.00 90.12 200 LYS A CA 1
ATOM 1556 C C . LYS A 1 200 ? -12.514 -1.105 -8.370 1.00 90.12 200 LYS A C 1
ATOM 1558 O O . LYS A 1 200 ? -13.344 -0.540 -7.669 1.00 90.12 200 LYS A O 1
ATOM 1563 N N . LYS A 1 201 ? -12.329 -2.431 -8.365 1.00 91.62 201 LYS A N 1
ATOM 1564 C CA . LYS A 1 201 ? -13.105 -3.349 -7.509 1.00 91.62 201 LYS A CA 1
ATOM 1565 C C . LYS A 1 201 ? -12.914 -3.058 -6.021 1.00 91.62 201 LYS A C 1
ATOM 1567 O O . LYS A 1 201 ? -13.867 -3.197 -5.265 1.00 91.62 201 LYS A O 1
ATOM 1572 N N . LEU A 1 202 ? -11.724 -2.612 -5.606 1.00 89.31 202 LEU A N 1
ATOM 1573 C CA . LEU A 1 202 ? -11.473 -2.236 -4.207 1.00 89.31 202 LEU A CA 1
ATOM 1574 C C . LEU A 1 202 ? -12.370 -1.080 -3.746 1.00 89.31 202 LEU A C 1
ATOM 1576 O O . LEU A 1 202 ? -12.768 -1.047 -2.590 1.00 89.31 202 LEU A O 1
ATOM 1580 N N . LYS A 1 203 ? -12.756 -0.165 -4.645 1.00 83.88 203 LYS A N 1
ATOM 1581 C CA . LYS A 1 203 ? -13.655 0.955 -4.305 1.00 83.88 203 LYS A CA 1
ATOM 1582 C C . LYS A 1 203 ? -15.071 0.510 -3.937 1.00 83.88 203 LYS A C 1
ATOM 1584 O O . LYS A 1 203 ? -15.791 1.272 -3.299 1.00 83.88 203 LYS A O 1
ATOM 1589 N N . ASP A 1 204 ? -15.475 -0.687 -4.355 1.00 84.25 204 ASP A N 1
ATOM 1590 C CA . ASP A 1 204 ? -16.816 -1.214 -4.104 1.00 84.25 204 ASP A CA 1
ATOM 1591 C C . ASP A 1 204 ? -16.909 -1.956 -2.754 1.00 84.25 204 ASP A C 1
ATOM 1593 O O . ASP A 1 204 ? -18.013 -2.222 -2.268 1.00 84.25 204 ASP A O 1
ATOM 1597 N N . ILE A 1 205 ? -15.770 -2.272 -2.123 1.00 85.44 205 ILE A N 1
ATOM 1598 C CA . ILE A 1 205 ? -15.699 -2.979 -0.839 1.00 85.44 205 ILE A CA 1
ATOM 1599 C C . ILE A 1 205 ? -15.849 -1.967 0.303 1.00 85.44 205 ILE A C 1
ATOM 1601 O O . ILE A 1 205 ? -15.081 -1.018 0.416 1.00 85.44 205 ILE A O 1
ATOM 1605 N N . LYS A 1 206 ? -16.856 -2.173 1.162 1.00 76.19 206 LYS A N 1
ATOM 1606 C CA . LYS A 1 206 ? -17.183 -1.263 2.279 1.00 76.19 206 LYS A CA 1
ATOM 1607 C C . LYS A 1 206 ? -16.759 -1.778 3.651 1.00 76.19 206 LYS A C 1
ATOM 1609 O O . LYS A 1 206 ? -16.739 -1.016 4.611 1.00 76.19 206 LYS A O 1
ATOM 1614 N N . GLU A 1 207 ? -16.484 -3.071 3.759 1.00 79.94 207 GLU A N 1
ATOM 1615 C CA . GLU A 1 207 ? -16.041 -3.682 5.007 1.00 79.94 207 GLU A CA 1
ATOM 1616 C C . GLU A 1 207 ? -14.534 -3.465 5.173 1.00 79.94 207 GLU A C 1
ATOM 1618 O O . GLU A 1 207 ? -13.778 -3.693 4.236 1.00 79.94 207 GLU A O 1
ATOM 1623 N N . ILE A 1 208 ? -14.096 -3.039 6.361 1.00 75.75 208 ILE A N 1
ATOM 1624 C CA . ILE A 1 208 ? -12.702 -2.632 6.602 1.00 75.75 208 ILE A CA 1
ATOM 1625 C C . ILE A 1 208 ? -11.741 -3.812 6.432 1.00 75.75 208 ILE A C 1
ATOM 1627 O O . ILE A 1 208 ? -10.750 -3.692 5.728 1.00 75.75 208 ILE A O 1
ATOM 1631 N N . VAL A 1 209 ? -12.030 -4.959 7.050 1.00 78.50 209 VAL A N 1
ATOM 1632 C CA . VAL A 1 209 ? -11.123 -6.119 7.005 1.00 78.50 209 VAL A CA 1
ATOM 1633 C C . VAL A 1 209 ? -11.031 -6.731 5.601 1.00 78.50 209 VAL A C 1
ATOM 1635 O O . VAL A 1 209 ? -9.919 -6.961 5.158 1.00 78.50 209 VAL A O 1
ATOM 1638 N N . PRO A 1 210 ? -12.130 -6.944 4.853 1.00 80.56 210 PRO A N 1
ATOM 1639 C CA . PRO A 1 210 ? -12.047 -7.410 3.465 1.00 80.56 210 PRO A CA 1
ATOM 1640 C C . PRO A 1 210 ? -11.454 -6.408 2.469 1.00 80.56 210 PRO A C 1
ATOM 1642 O O . PRO A 1 210 ? -11.177 -6.790 1.332 1.00 80.56 210 PRO A O 1
ATOM 1645 N N . LEU A 1 211 ? -11.352 -5.129 2.839 1.00 78.12 211 LEU A N 1
ATOM 1646 C CA . LEU A 1 211 ? -10.807 -4.086 1.971 1.00 78.12 211 LEU A CA 1
ATOM 1647 C C . LEU A 1 211 ? -9.275 -4.089 1.927 1.00 78.12 211 LEU A C 1
ATOM 1649 O O . LEU A 1 211 ? -8.708 -3.705 0.900 1.00 78.12 211 LEU A O 1
ATOM 1653 N N . PHE A 1 212 ? -8.628 -4.483 3.023 1.00 64.88 212 PHE A N 1
ATOM 1654 C CA . PHE A 1 212 ? -7.173 -4.538 3.155 1.00 64.88 212 PHE A CA 1
ATOM 1655 C C . PHE A 1 212 ? -6.646 -5.971 3.014 1.00 64.88 212 PHE A C 1
ATOM 1657 O O . PHE A 1 212 ? -5.468 -6.098 2.605 1.00 64.88 212 PHE A O 1
#